Protein AF-0000000074166707 (afdb_homodimer)

Organism: Halobacterium salinarum (strain ATCC 700922 / JCM 11081 / NRC-1) (NCBI:txid64091)

Structure (mmCIF, N/CA/C/O backbone):
data_AF-0000000074166707-model_v1
#
loop_
_entity.id
_entity.type
_entity.pdbx_description
1 polymer Acetyltransferase
#
loop_
_atom_site.group_PDB
_atom_site.id
_atom_site.type_symbol
_atom_site.label_atom_id
_atom_site.label_alt_id
_atom_site.label_comp_id
_atom_site.label_asym_id
_atom_site.label_entity_id
_atom_site.label_seq_id
_atom_site.pdbx_PDB_ins_code
_atom_site.Cartn_x
_atom_site.Cartn_y
_atom_site.Cartn_z
_atom_site.occupancy
_atom_site.B_iso_or_equiv
_atom_site.auth_seq_id
_atom_site.auth_comp_id
_atom_site.auth_asym_id
_atom_site.auth_atom_id
_atom_site.pdbx_PDB_model_num
ATOM 1 N N . MET A 1 1 ? -4.613 -21.281 -26.578 1 64.25 1 MET A N 1
ATOM 2 C CA . MET A 1 1 ? -3.408 -21.859 -26 1 64.25 1 MET A CA 1
ATOM 3 C C . MET A 1 1 ? -2.484 -20.781 -25.453 1 64.25 1 MET A C 1
ATOM 5 O O . MET A 1 1 ? -2.443 -19.672 -25.984 1 64.25 1 MET A O 1
ATOM 9 N N . PRO A 1 2 ? -1.827 -21.172 -24.312 1 72.81 2 PRO A N 1
ATOM 10 C CA . PRO A 1 2 ? -0.927 -20.125 -23.812 1 72.81 2 PRO A CA 1
ATOM 11 C C . PRO A 1 2 ? 0.212 -19.812 -24.781 1 72.81 2 PRO A C 1
ATOM 13 O O . PRO A 1 2 ? 0.622 -20.688 -25.547 1 72.81 2 PRO A O 1
ATOM 16 N N . GLY A 1 3 ? 0.563 -18.594 -24.891 1 70 3 GLY A N 1
ATOM 17 C CA . GLY A 1 3 ? 1.705 -18.188 -25.703 1 70 3 GLY A CA 1
ATOM 18 C C . GLY A 1 3 ? 3.002 -18.844 -25.266 1 70 3 GLY A C 1
ATOM 19 O O . GLY A 1 3 ? 3.01 -19.672 -24.359 1 70 3 GLY A O 1
ATOM 20 N N . PRO A 1 4 ? 4.102 -18.656 -26.016 1 81.5 4 PRO A N 1
ATOM 21 C CA . PRO A 1 4 ? 5.391 -19.25 -25.672 1 81.5 4 PRO A CA 1
ATOM 22 C C . PRO A 1 4 ? 5.82 -18.938 -24.234 1 81.5 4 PRO A C 1
ATOM 24 O O . PRO A 1 4 ? 5.516 -17.844 -23.734 1 81.5 4 PRO A O 1
ATOM 27 N N . ALA A 1 5 ? 6.48 -19.906 -23.734 1 85.94 5 ALA A N 1
ATOM 28 C CA . ALA A 1 5 ? 6.949 -19.734 -22.359 1 85.94 5 ALA A CA 1
ATOM 29 C C . ALA A 1 5 ? 7.973 -18.609 -22.266 1 85.94 5 ALA A C 1
ATOM 31 O O . ALA A 1 5 ? 8.836 -18.469 -23.125 1 85.94 5 ALA A O 1
ATOM 32 N N . PHE A 1 6 ? 7.832 -17.938 -21.266 1 84.69 6 PHE A N 1
ATOM 33 C CA . PHE A 1 6 ? 8.773 -16.891 -20.906 1 84.69 6 PHE A CA 1
ATOM 34 C C . PHE A 1 6 ? 9.891 -17.453 -20.031 1 84.69 6 PHE A C 1
ATOM 36 O O . PHE A 1 6 ? 11.031 -16.984 -20.094 1 84.69 6 PHE A O 1
ATOM 43 N N . ALA A 1 7 ? 9.609 -18.375 -19.281 1 91.06 7 ALA A N 1
ATOM 44 C CA . ALA A 1 7 ? 10.516 -19.078 -18.375 1 91.06 7 ALA A CA 1
ATOM 45 C C . ALA A 1 7 ? 10.023 -20.484 -18.094 1 91.06 7 ALA A C 1
ATOM 47 O O . ALA A 1 7 ? 8.812 -20.719 -17.969 1 91.06 7 ALA A O 1
ATOM 48 N N . ASP A 1 8 ? 11.008 -21.359 -17.953 1 92.19 8 ASP A N 1
ATOM 49 C CA . ASP A 1 8 ? 10.672 -22.766 -17.719 1 92.19 8 ASP A CA 1
ATOM 50 C C . ASP A 1 8 ? 11.273 -23.266 -16.406 1 92.19 8 ASP A C 1
ATOM 52 O O . ASP A 1 8 ? 12.453 -23.031 -16.141 1 92.19 8 ASP A O 1
ATOM 56 N N . GLY A 1 9 ? 10.398 -23.875 -15.656 1 93.38 9 GLY A N 1
ATOM 57 C CA . GLY A 1 9 ? 10.867 -24.594 -14.484 1 93.38 9 GLY A CA 1
ATOM 58 C C . GLY A 1 9 ? 10.797 -26.109 -14.648 1 93.38 9 GLY A C 1
ATOM 59 O O . GLY A 1 9 ? 10.875 -26.609 -15.773 1 93.38 9 GLY A O 1
ATOM 60 N N . ASP A 1 10 ? 10.859 -26.859 -13.555 1 92.12 10 ASP A N 1
ATOM 61 C CA . ASP A 1 10 ? 10.781 -28.312 -13.578 1 92.12 10 ASP A CA 1
ATOM 62 C C . ASP A 1 10 ? 9.359 -28.781 -13.875 1 92.12 10 ASP A C 1
ATOM 64 O O . ASP A 1 10 ? 9.141 -29.578 -14.797 1 92.12 10 ASP A O 1
ATOM 68 N N . ALA A 1 11 ? 8.43 -28.281 -13.094 1 92.81 11 ALA A N 1
ATOM 69 C CA . ALA A 1 11 ? 7.039 -28.719 -13.203 1 92.81 11 ALA A CA 1
ATOM 70 C C . ALA A 1 11 ? 6.164 -27.641 -13.828 1 92.81 11 ALA A C 1
ATOM 72 O O . ALA A 1 11 ? 5.066 -27.922 -14.312 1 92.81 11 ALA A O 1
ATOM 73 N N . VAL A 1 12 ? 6.676 -26.359 -13.773 1 94.81 12 VAL A N 1
ATOM 74 C CA . VAL A 1 12 ? 5.824 -25.281 -14.266 1 94.81 12 VAL A CA 1
ATOM 75 C C . VAL A 1 12 ? 6.609 -24.406 -15.234 1 94.81 12 VAL A C 1
ATOM 77 O O . VAL A 1 12 ? 7.844 -24.453 -15.258 1 94.81 12 VAL A O 1
ATOM 80 N N . SER A 1 13 ? 5.859 -23.688 -16.062 1 94.56 13 SER A N 1
ATOM 81 C CA . SER A 1 13 ? 6.387 -22.656 -16.953 1 94.56 13 SER A CA 1
ATOM 82 C C . SER A 1 13 ? 5.566 -21.375 -16.844 1 94.56 13 SER A C 1
ATOM 84 O O . SER A 1 13 ? 4.395 -21.406 -16.469 1 94.56 13 SER A O 1
ATOM 86 N N . LEU A 1 14 ? 6.223 -20.25 -17.094 1 95.12 14 LEU A N 1
ATOM 87 C CA . LEU A 1 14 ? 5.547 -18.953 -17.109 1 95.12 14 LEU A CA 1
ATOM 88 C C . LEU A 1 14 ? 5.316 -18.484 -18.547 1 95.12 14 LEU A C 1
ATOM 90 O O . LEU A 1 14 ? 6.223 -18.547 -19.375 1 95.12 14 LEU A O 1
ATOM 94 N N . HIS A 1 15 ? 4.125 -18.031 -18.781 1 92.12 15 HIS A N 1
ATOM 95 C CA . HIS A 1 15 ? 3.727 -17.578 -20.109 1 92.12 15 HIS A CA 1
ATOM 96 C C . HIS A 1 15 ? 3.107 -16.188 -20.047 1 92.12 15 HIS A C 1
ATOM 98 O O . HIS A 1 15 ? 2.432 -15.844 -19.078 1 92.12 15 HIS A O 1
ATOM 104 N N . PRO A 1 16 ? 3.352 -15.406 -21.125 1 90.62 16 PRO A N 1
ATOM 105 C CA . PRO A 1 16 ? 2.576 -14.164 -21.188 1 90.62 16 PRO A CA 1
ATOM 106 C C . PRO A 1 16 ? 1.072 -14.406 -21.266 1 90.62 16 PRO A C 1
ATOM 108 O O . PRO A 1 16 ? 0.638 -15.453 -21.75 1 90.62 16 PRO A O 1
ATOM 111 N N . ILE A 1 17 ? 0.354 -13.477 -20.719 1 91.25 17 ILE A N 1
ATOM 112 C CA . ILE A 1 17 ? -1.1 -13.586 -20.766 1 91.25 17 ILE A CA 1
ATOM 113 C C . ILE A 1 17 ? -1.615 -13.078 -22.094 1 91.25 17 ILE A C 1
ATOM 115 O O . ILE A 1 17 ? -1.255 -11.977 -22.531 1 91.25 17 ILE A O 1
ATOM 119 N N . GLU A 1 18 ? -2.379 -13.914 -22.703 1 88.19 18 GLU A N 1
ATOM 120 C CA . GLU A 1 18 ? -3.021 -13.555 -23.969 1 88.19 18 GLU A CA 1
ATOM 121 C C . GLU A 1 18 ? -4.531 -13.422 -23.797 1 88.19 18 GLU A C 1
ATOM 123 O O . GLU A 1 18 ? -5.09 -13.836 -22.781 1 88.19 18 GLU A O 1
ATOM 128 N N . ASP A 1 19 ? -5.121 -12.836 -24.812 1 87.94 19 ASP A N 1
ATOM 129 C CA . ASP A 1 19 ? -6.562 -12.617 -24.75 1 87.94 19 ASP A CA 1
ATOM 130 C C . ASP A 1 19 ? -7.301 -13.93 -24.484 1 87.94 19 ASP A C 1
ATOM 132 O O . ASP A 1 19 ? -8.305 -13.953 -23.766 1 87.94 19 ASP A O 1
ATOM 136 N N . GLU A 1 20 ? -6.848 -14.953 -25.047 1 89.5 20 GLU A N 1
ATOM 137 C CA . GLU A 1 20 ? -7.496 -16.25 -24.938 1 89.5 20 GLU A CA 1
ATOM 138 C C . GLU A 1 20 ? -7.449 -16.781 -23.516 1 89.5 20 GLU A C 1
ATOM 140 O O . GLU A 1 20 ? -8.203 -17.688 -23.156 1 89.5 20 GLU A O 1
ATOM 145 N N . ASP A 1 21 ? -6.57 -16.203 -22.75 1 91.75 21 ASP A N 1
ATOM 146 C CA . ASP A 1 21 ? -6.383 -16.688 -21.391 1 91.75 21 ASP A CA 1
ATOM 147 C C . ASP A 1 21 ? -7.363 -16.016 -20.422 1 91.75 21 ASP A C 1
ATOM 149 O O . ASP A 1 21 ? -7.473 -16.422 -19.266 1 91.75 21 ASP A O 1
ATOM 153 N N . HIS A 1 22 ? -8.078 -15.031 -20.891 1 93.44 22 HIS A N 1
ATOM 154 C CA . HIS A 1 22 ? -8.898 -14.203 -20.016 1 93.44 22 HIS A CA 1
ATOM 155 C C . HIS A 1 22 ? -10 -15.031 -19.344 1 93.44 22 HIS A C 1
ATOM 157 O O . HIS A 1 22 ? -10.328 -14.797 -18.188 1 93.44 22 HIS A O 1
ATOM 163 N N . GLU A 1 23 ? -10.508 -15.992 -20.062 1 92.94 23 GLU A N 1
ATOM 164 C CA . GLU A 1 23 ? -11.555 -16.828 -19.5 1 92.94 23 GLU A CA 1
ATOM 165 C C . GLU A 1 23 ? -11.031 -17.656 -18.328 1 92.94 23 GLU A C 1
ATOM 167 O O . GLU A 1 23 ? -11.727 -17.812 -17.312 1 92.94 23 GLU A O 1
ATOM 172 N N . PHE A 1 24 ? -9.914 -18.156 -18.516 1 93.31 24 PHE A N 1
ATOM 173 C CA . PHE A 1 24 ? -9.305 -18.922 -17.438 1 93.31 24 PHE A CA 1
ATOM 174 C C . PHE A 1 24 ? -9.039 -18.047 -16.219 1 93.31 24 PHE A C 1
ATOM 176 O O . PHE A 1 24 ? -9.312 -18.438 -15.086 1 93.31 24 PHE A O 1
ATOM 183 N N . ILE A 1 25 ? -8.547 -16.875 -16.469 1 94.25 25 ILE A N 1
ATOM 184 C CA . ILE A 1 25 ? -8.242 -15.945 -15.391 1 94.25 25 ILE A CA 1
ATOM 185 C C . ILE A 1 25 ? -9.531 -15.539 -14.68 1 94.25 25 ILE A C 1
ATOM 187 O O . ILE A 1 25 ? -9.586 -15.508 -13.445 1 94.25 25 ILE A O 1
ATOM 191 N N . GLN A 1 26 ? -10.508 -15.289 -15.43 1 93.25 26 GLN A N 1
ATOM 192 C CA . GLN A 1 26 ? -11.805 -14.969 -14.844 1 93.25 26 GLN A CA 1
ATOM 193 C C . GLN A 1 26 ? -12.305 -16.094 -13.945 1 93.25 26 GLN A C 1
ATOM 195 O O . GLN A 1 26 ? -12.734 -15.867 -12.82 1 93.25 26 GLN A O 1
ATOM 200 N N . TYR A 1 27 ? -12.273 -17.25 -14.547 1 92.69 27 TYR A N 1
ATOM 201 C CA . TYR A 1 27 ? -12.695 -18.422 -13.797 1 92.69 27 TYR A CA 1
ATOM 202 C C . TYR A 1 27 ? -11.938 -18.531 -12.484 1 92.69 27 TYR A C 1
ATOM 204 O O . TYR A 1 27 ? -12.547 -18.672 -11.414 1 92.69 27 TYR A O 1
ATOM 212 N N . GLY A 1 28 ? -10.641 -18.547 -12.531 1 93.81 28 GLY A N 1
ATOM 213 C CA . GLY A 1 28 ? -9.805 -18.688 -11.352 1 93.81 28 GLY A CA 1
ATOM 214 C C . GLY A 1 28 ? -10.047 -17.625 -10.312 1 93.81 28 GLY A C 1
ATOM 215 O O . GLY A 1 28 ? -10.266 -17.922 -9.141 1 93.81 28 GLY A O 1
ATOM 216 N N . ARG A 1 29 ? -10.07 -16.375 -10.75 1 92.75 29 ARG A N 1
ATOM 217 C CA . ARG A 1 29 ? -10.172 -15.219 -9.859 1 92.75 29 ARG A CA 1
ATOM 218 C C . ARG A 1 29 ? -11.547 -15.164 -9.195 1 92.75 29 ARG A C 1
ATOM 220 O O . ARG A 1 29 ? -11.711 -14.539 -8.148 1 92.75 29 ARG A O 1
ATOM 227 N N . ASN A 1 30 ? -12.492 -15.789 -9.797 1 93.94 30 ASN A N 1
ATOM 228 C CA . ASN A 1 30 ? -13.844 -15.758 -9.234 1 93.94 30 ASN A CA 1
ATOM 229 C C . ASN A 1 30 ? -14.062 -16.891 -8.234 1 93.94 30 ASN A C 1
ATOM 231 O O . ASN A 1 30 ? -15.094 -16.938 -7.566 1 93.94 30 ASN A O 1
ATOM 235 N N . GLN A 1 31 ? -13.109 -17.797 -8.125 1 92.44 31 GLN A N 1
ATOM 236 C CA . GLN A 1 31 ? -13.211 -18.844 -7.117 1 92.44 31 GLN A CA 1
ATOM 237 C C . GLN A 1 31 ? -12.992 -18.281 -5.715 1 92.44 31 GLN A C 1
ATOM 239 O O . GLN A 1 31 ? -12.031 -17.547 -5.477 1 92.44 31 GLN A O 1
ATOM 244 N N . PRO A 1 32 ? -13.812 -18.703 -4.781 1 90.56 32 PRO A N 1
ATOM 245 C CA . PRO A 1 32 ? -13.664 -18.172 -3.42 1 90.56 32 PRO A CA 1
ATOM 246 C C . PRO A 1 32 ? -12.305 -18.516 -2.807 1 90.56 32 PRO A C 1
ATOM 248 O O . PRO A 1 32 ? -11.734 -17.703 -2.078 1 90.56 32 PRO A O 1
ATOM 251 N N . ASP A 1 33 ? -11.852 -19.641 -3.102 1 90.44 33 ASP A N 1
ATOM 252 C CA . ASP A 1 33 ? -10.57 -20.078 -2.557 1 90.44 33 ASP A CA 1
ATOM 253 C C . ASP A 1 33 ? -9.422 -19.234 -3.109 1 90.44 33 ASP A C 1
ATOM 255 O O . ASP A 1 33 ? -8.305 -19.281 -2.586 1 90.44 33 ASP A O 1
ATOM 259 N N . VAL A 1 34 ? -9.688 -18.5 -4.129 1 91.38 34 VAL A N 1
ATOM 260 C CA . VAL A 1 34 ? -8.688 -17.625 -4.742 1 91.38 34 VAL A CA 1
ATOM 261 C C . VAL A 1 34 ? -8.961 -16.172 -4.367 1 91.38 34 VAL A C 1
ATOM 263 O O . VAL A 1 34 ? -8.086 -15.492 -3.834 1 91.38 34 VAL A O 1
ATOM 266 N N . ARG A 1 35 ? -10.156 -15.727 -4.551 1 90.25 35 ARG A N 1
ATOM 267 C CA . ARG A 1 35 ? -10.453 -14.305 -4.43 1 90.25 35 ARG A CA 1
ATOM 268 C C . ARG A 1 35 ? -10.406 -13.852 -2.971 1 90.25 35 ARG A C 1
ATOM 270 O O . ARG A 1 35 ? -10 -12.734 -2.672 1 90.25 35 ARG A O 1
ATOM 277 N N . VAL A 1 36 ? -10.766 -14.719 -2.018 1 88.31 36 VAL A N 1
ATOM 278 C CA . VAL A 1 36 ? -10.836 -14.328 -0.611 1 88.31 36 VAL A CA 1
ATOM 279 C C . VAL A 1 36 ? -9.43 -14.055 -0.08 1 88.31 36 VAL A C 1
ATOM 281 O O . VAL A 1 36 ? -9.164 -12.992 0.476 1 88.31 36 VAL A O 1
ATOM 284 N N . PRO A 1 37 ? -8.5 -14.984 -0.322 1 89.12 37 PRO A N 1
ATOM 285 C CA . PRO A 1 37 ? -7.141 -14.703 0.146 1 89.12 37 PRO A CA 1
ATOM 286 C C . PRO A 1 37 ? -6.531 -13.477 -0.533 1 89.12 37 PRO A C 1
ATOM 288 O O . PRO A 1 37 ? -5.645 -12.828 0.033 1 89.12 37 PRO A O 1
ATOM 291 N N . LEU A 1 38 ? -6.996 -13.148 -1.687 1 88.44 38 LEU A N 1
ATOM 292 C CA . LEU A 1 38 ? -6.488 -11.984 -2.406 1 88.44 38 LEU A CA 1
ATOM 293 C C . LEU A 1 38 ? -7.219 -10.719 -1.977 1 88.44 38 LEU A C 1
ATOM 295 O O . LEU A 1 38 ? -6.895 -9.625 -2.439 1 88.44 38 LEU A O 1
ATOM 299 N N . THR A 1 39 ? -8.203 -10.805 -1.121 1 83.88 39 THR A N 1
ATOM 300 C CA . THR A 1 39 ? -9.039 -9.711 -0.637 1 83.88 39 THR A CA 1
ATOM 301 C C . THR A 1 39 ? -9.688 -8.969 -1.802 1 83.88 39 THR A C 1
ATOM 303 O O . THR A 1 39 ? -9.914 -7.754 -1.726 1 83.88 39 THR A O 1
ATOM 306 N N . ASP A 1 40 ? -9.812 -9.602 -2.822 1 79.62 40 ASP A N 1
ATOM 307 C CA . ASP A 1 40 ? -10.5 -9.094 -4.008 1 79.62 40 ASP A CA 1
ATOM 308 C C . ASP A 1 40 ? -11.891 -9.711 -4.141 1 79.62 40 ASP A C 1
ATOM 310 O O . ASP A 1 40 ? -12.117 -10.562 -5 1 79.62 40 ASP A O 1
ATOM 314 N N . THR A 1 41 ? -12.812 -9.156 -3.436 1 76.19 41 THR A N 1
ATOM 315 C CA . THR A 1 41 ? -14.062 -9.891 -3.264 1 76.19 41 THR A CA 1
ATOM 316 C C . THR A 1 41 ? -15.07 -9.492 -4.336 1 76.19 41 THR A C 1
ATOM 318 O O . THR A 1 41 ? -16.188 -10.008 -4.371 1 76.19 41 THR A O 1
ATOM 321 N N . ASP A 1 42 ? -14.594 -8.672 -5.238 1 80.69 42 ASP A N 1
ATOM 322 C CA . ASP A 1 42 ? -15.492 -8.375 -6.352 1 80.69 42 ASP A CA 1
ATOM 323 C C . ASP A 1 42 ? -15.492 -9.5 -7.379 1 80.69 42 ASP A C 1
ATOM 325 O O . ASP A 1 42 ? -14.445 -10.094 -7.66 1 80.69 42 ASP A O 1
ATOM 329 N N . ILE A 1 43 ? -16.672 -9.773 -7.934 1 89.88 43 ILE A N 1
ATOM 330 C CA . ILE A 1 43 ? -16.781 -10.75 -9.016 1 89.88 43 ILE A CA 1
ATOM 331 C C . ILE A 1 43 ? -16.375 -10.102 -10.336 1 89.88 43 ILE A C 1
ATOM 333 O O . ILE A 1 43 ? -16.875 -9.039 -10.703 1 89.88 43 ILE A O 1
ATOM 337 N N . ARG A 1 44 ? -15.523 -10.797 -10.992 1 91.44 44 ARG A N 1
ATOM 338 C CA . ARG A 1 44 ? -14.93 -10.195 -12.188 1 91.44 44 ARG A CA 1
ATOM 339 C C . ARG A 1 44 ? -15.648 -10.664 -13.445 1 91.44 44 ARG A C 1
ATOM 341 O O . ARG A 1 44 ? -15.984 -11.844 -13.578 1 91.44 44 ARG A O 1
ATOM 348 N N . THR A 1 45 ? -15.898 -9.695 -14.297 1 93 45 THR A N 1
ATOM 349 C CA . THR A 1 45 ? -16.328 -9.992 -15.656 1 93 45 THR A CA 1
ATOM 350 C C . THR A 1 45 ? -15.125 -10.156 -16.578 1 93 45 THR A C 1
ATOM 352 O O . THR A 1 45 ? -13.984 -9.914 -16.172 1 93 45 THR A O 1
ATOM 355 N N . LEU A 1 46 ? -15.438 -10.609 -17.734 1 92.81 46 LEU A N 1
ATOM 356 C CA . LEU A 1 46 ? -14.359 -10.727 -18.719 1 92.81 46 LEU A CA 1
ATOM 357 C C . LEU A 1 46 ? -13.766 -9.359 -19.031 1 92.81 46 LEU A C 1
ATOM 359 O O . LEU A 1 46 ? -12.555 -9.234 -19.25 1 92.81 46 LEU A O 1
ATOM 363 N N . ASP A 1 47 ? -14.57 -8.391 -19.062 1 90.56 47 ASP A N 1
ATOM 364 C CA . ASP A 1 47 ? -14.109 -7.027 -19.297 1 90.56 47 ASP A CA 1
ATOM 365 C C . ASP A 1 47 ? -13.203 -6.547 -18.172 1 90.56 47 ASP A C 1
ATOM 367 O O . ASP A 1 47 ? -12.203 -5.867 -18.422 1 90.56 47 ASP A O 1
ATOM 371 N N . ASP A 1 48 ? -13.57 -6.898 -16.969 1 87.69 48 ASP A N 1
ATOM 372 C CA . ASP A 1 48 ? -12.734 -6.566 -15.812 1 87.69 48 ASP A CA 1
ATOM 373 C C . ASP A 1 48 ? -11.344 -7.172 -15.953 1 87.69 48 ASP A C 1
ATOM 375 O O . ASP A 1 48 ? -10.344 -6.508 -15.672 1 87.69 48 ASP A O 1
ATOM 379 N N . VAL A 1 49 ? -11.375 -8.398 -16.281 1 90.38 49 VAL A N 1
ATOM 380 C CA . VAL A 1 49 ? -10.117 -9.117 -16.438 1 90.38 49 VAL A CA 1
ATOM 381 C C . VAL A 1 49 ? -9.281 -8.469 -17.547 1 90.38 49 VAL A C 1
ATOM 383 O O . VAL A 1 49 ? -8.094 -8.211 -17.359 1 90.38 49 VAL A O 1
ATOM 386 N N . ALA A 1 50 ? -9.867 -8.211 -18.672 1 89.88 50 ALA A N 1
ATOM 387 C CA . ALA A 1 50 ? -9.18 -7.602 -19.797 1 89.88 50 ALA A CA 1
ATOM 388 C C . ALA A 1 50 ? -8.539 -6.273 -19.406 1 89.88 50 ALA A C 1
ATOM 390 O O . ALA A 1 50 ? -7.395 -5.996 -19.766 1 89.88 50 ALA A O 1
ATOM 391 N N . GLU A 1 51 ? -9.203 -5.52 -18.672 1 86.12 51 GLU A N 1
ATOM 392 C CA . GLU A 1 51 ? -8.711 -4.223 -18.219 1 86.12 51 GLU A CA 1
ATOM 393 C C . GLU A 1 51 ? -7.523 -4.391 -17.266 1 86.12 51 GLU A C 1
ATOM 395 O O . GLU A 1 51 ? -6.57 -3.609 -17.312 1 86.12 51 GLU A O 1
ATOM 400 N N . SER A 1 52 ? -7.672 -5.359 -16.484 1 82.81 52 SER A N 1
ATOM 401 C CA . SER A 1 52 ? -6.648 -5.566 -15.461 1 82.81 52 SER A CA 1
ATOM 402 C C . SER A 1 52 ? -5.355 -6.09 -16.078 1 82.81 52 SER A C 1
ATOM 404 O O . SER A 1 52 ? -4.266 -5.812 -15.57 1 82.81 52 SER A O 1
ATOM 406 N N . VAL A 1 53 ? -5.473 -6.848 -17.094 1 82 53 VAL A N 1
ATOM 407 C CA . VAL A 1 53 ? -4.312 -7.512 -17.672 1 82 53 VAL A CA 1
ATOM 408 C C . VAL A 1 53 ? -3.676 -6.613 -18.734 1 82 53 VAL A C 1
ATOM 410 O O . VAL A 1 53 ? -2.49 -6.75 -19.047 1 82 53 VAL A O 1
ATOM 413 N N . GLU A 1 54 ? -4.391 -5.738 -19.422 1 70.75 54 GLU A N 1
ATOM 414 C CA . GLU A 1 54 ? -3.93 -4.91 -20.531 1 70.75 54 GLU A CA 1
ATOM 415 C C . GLU A 1 54 ? -2.701 -4.098 -20.141 1 70.75 54 GLU A C 1
ATOM 417 O O . GLU A 1 54 ? -1.807 -3.879 -20.969 1 70.75 54 GLU A O 1
ATOM 422 N N . ASP A 1 55 ? -2.689 -3.645 -19.031 1 61.59 55 ASP A N 1
ATOM 423 C CA . ASP A 1 55 ? -1.616 -2.701 -18.719 1 61.59 55 ASP A CA 1
ATOM 424 C C . ASP A 1 55 ? -0.582 -3.326 -17.797 1 61.59 55 ASP A C 1
ATOM 426 O O . ASP A 1 55 ? 0.195 -2.615 -17.156 1 61.59 55 ASP A O 1
ATOM 430 N N . SER A 1 56 ? -0.512 -4.688 -17.844 1 66.94 56 SER A N 1
ATOM 431 C CA . SER A 1 56 ? 0.368 -5.188 -16.797 1 66.94 56 SER A CA 1
ATOM 432 C C . SER A 1 56 ? 1.571 -5.918 -17.375 1 66.94 56 SER A C 1
ATOM 434 O O . SER A 1 56 ? 1.418 -6.941 -18.047 1 66.94 56 SER A O 1
ATOM 436 N N . ASP A 1 57 ? 2.773 -5.316 -17.312 1 71.75 57 ASP A N 1
ATOM 437 C CA . ASP A 1 57 ? 4.023 -5.891 -17.797 1 71.75 57 ASP A CA 1
ATOM 438 C C . ASP A 1 57 ? 4.57 -6.922 -16.812 1 71.75 57 ASP A C 1
ATOM 440 O O . ASP A 1 57 ? 5.508 -7.66 -17.141 1 71.75 57 ASP A O 1
ATOM 444 N N . ASP A 1 58 ? 3.93 -7.129 -15.805 1 86.81 58 ASP A N 1
ATOM 445 C CA . ASP A 1 58 ? 4.52 -7.973 -14.773 1 86.81 58 ASP A CA 1
ATOM 446 C C . ASP A 1 58 ? 3.531 -9.047 -14.312 1 86.81 58 ASP A C 1
ATOM 448 O O . ASP A 1 58 ? 3.439 -9.336 -13.117 1 86.81 58 ASP A O 1
ATOM 452 N N . ARG A 1 59 ? 2.744 -9.516 -15.234 1 92.81 59 ARG A N 1
ATOM 453 C CA . ARG A 1 59 ? 1.804 -10.602 -14.969 1 92.81 59 ARG A CA 1
ATOM 454 C C . ARG A 1 59 ? 2.037 -11.773 -15.906 1 92.81 59 ARG A C 1
ATOM 456 O O . ARG A 1 59 ? 2.205 -11.586 -17.109 1 92.81 59 ARG A O 1
ATOM 463 N N . PHE A 1 60 ? 2.006 -12.977 -15.383 1 93.75 60 PHE A N 1
ATOM 464 C CA . PHE A 1 60 ? 2.281 -14.156 -16.188 1 93.75 60 PHE A CA 1
ATOM 465 C C . PHE A 1 60 ? 1.359 -15.305 -15.789 1 93.75 60 PHE A C 1
ATOM 467 O O . PHE A 1 60 ? 0.987 -15.438 -14.625 1 93.75 60 PHE A O 1
ATOM 474 N N . LEU A 1 61 ? 1.114 -16.094 -16.797 1 94.75 61 LEU A N 1
ATOM 475 C CA . LEU A 1 61 ? 0.371 -17.328 -16.578 1 94.75 61 LEU A CA 1
ATOM 476 C C . LEU A 1 61 ? 1.296 -18.438 -16.094 1 94.75 61 LEU A C 1
ATOM 478 O O . LEU A 1 61 ? 2.398 -18.609 -16.625 1 94.75 61 LEU A O 1
ATOM 482 N N . ILE A 1 62 ? 0.86 -19.094 -15.07 1 96 62 ILE A N 1
ATOM 483 C CA . ILE A 1 62 ? 1.523 -20.312 -14.656 1 96 62 ILE A CA 1
ATOM 484 C C . ILE A 1 62 ? 0.919 -21.516 -15.391 1 96 62 ILE A C 1
ATOM 486 O O . ILE A 1 62 ? -0.291 -21.734 -15.328 1 96 62 ILE A O 1
ATOM 490 N N . CYS A 1 63 ? 1.761 -22.312 -16.047 1 95.62 63 CYS A N 1
ATOM 491 C CA . CYS A 1 63 ? 1.273 -23.469 -16.781 1 95.62 63 CYS A CA 1
ATOM 492 C C . CYS A 1 63 ? 2.029 -24.719 -16.391 1 95.62 63 CYS A C 1
ATOM 494 O O . CYS A 1 63 ? 3.172 -24.656 -15.93 1 95.62 63 CYS A O 1
ATOM 496 N N . VAL A 1 64 ? 1.318 -25.859 -16.484 1 93.56 64 VAL A N 1
ATOM 497 C CA . VAL A 1 64 ? 1.937 -27.156 -16.266 1 93.56 64 VAL A CA 1
ATOM 498 C C . VAL A 1 64 ? 1.861 -27.984 -17.531 1 93.56 64 VAL A C 1
ATOM 500 O O . VAL A 1 64 ? 0.921 -27.844 -18.328 1 93.56 64 VAL A O 1
ATOM 503 N N . ASP A 1 65 ? 2.951 -28.734 -17.797 1 81.94 65 ASP A N 1
ATOM 504 C CA . ASP A 1 65 ? 2.934 -29.625 -18.953 1 81.94 65 ASP A CA 1
ATOM 505 C C . ASP A 1 65 ? 2.115 -30.891 -18.672 1 81.94 65 ASP A C 1
ATOM 507 O O . ASP A 1 65 ? 2.105 -31.391 -17.547 1 81.94 65 ASP A O 1
ATOM 511 N N . ASP A 1 66 ? 1.057 -31.062 -19.234 1 65.88 66 ASP A N 1
ATOM 512 C CA . ASP A 1 66 ? 0.291 -32.312 -19.125 1 65.88 66 ASP A CA 1
ATOM 513 C C . ASP A 1 66 ? 1.188 -33.531 -19.312 1 65.88 66 ASP A C 1
ATOM 515 O O . ASP A 1 66 ? 1.25 -34.094 -20.406 1 65.88 66 ASP A O 1
ATOM 519 N N . ARG A 1 67 ? 2.426 -33.688 -18.672 1 55.69 67 ARG A N 1
ATOM 520 C CA . ARG A 1 67 ? 3.078 -34.969 -18.875 1 55.69 67 ARG A CA 1
ATOM 521 C C . ARG A 1 67 ? 2.201 -36.125 -18.375 1 55.69 67 ARG A C 1
ATOM 523 O O . ARG A 1 67 ? 2.051 -36.312 -17.156 1 55.69 67 ARG A O 1
ATOM 530 N N . GLY A 1 68 ? 1.008 -36.188 -18.531 1 46.5 68 GLY A N 1
ATOM 531 C CA . GLY A 1 68 ? 0.379 -37.469 -18.219 1 46.5 68 GLY A CA 1
ATOM 532 C C . GLY A 1 68 ? 1.314 -38.656 -18.375 1 46.5 68 GLY A C 1
ATOM 533 O O . GLY A 1 68 ? 2.244 -38.625 -19.188 1 46.5 68 GLY A O 1
ATOM 534 N N . ASP A 1 69 ? 1.416 -39.469 -17.25 1 41.62 69 ASP A N 1
ATOM 535 C CA . ASP A 1 69 ? 1.919 -40.844 -17.219 1 41.62 69 ASP A CA 1
ATOM 536 C C . ASP A 1 69 ? 1.468 -41.625 -18.438 1 41.62 69 ASP A C 1
ATOM 538 O O . ASP A 1 69 ? 1.556 -42.844 -18.469 1 41.62 69 ASP A O 1
ATOM 542 N N . SER A 1 70 ? 0.386 -41.281 -19.172 1 40.88 70 SER A N 1
ATOM 543 C CA . SER A 1 70 ? -0.108 -42.375 -19.969 1 40.88 70 SER A CA 1
ATOM 544 C C . SER A 1 70 ? 0.978 -42.938 -20.891 1 40.88 70 SER A C 1
ATOM 546 O O . SER A 1 70 ? 1.591 -42.156 -21.656 1 40.88 70 SER A O 1
ATOM 548 N N . THR A 1 71 ? 1.596 -44.094 -20.562 1 40.25 71 THR A N 1
ATOM 549 C CA . THR A 1 71 ? 2.412 -45.031 -21.344 1 40.25 71 THR A CA 1
ATOM 550 C C . THR A 1 71 ? 2.109 -44.875 -22.828 1 40.25 71 THR A C 1
ATOM 552 O O . THR A 1 71 ? 3.023 -44.75 -23.641 1 40.25 71 THR A O 1
ATOM 555 N N . ASP A 1 72 ? 1.021 -45.781 -23.375 1 38.28 72 ASP A N 1
ATOM 556 C CA . ASP A 1 72 ? 0.857 -46.438 -24.672 1 38.28 72 ASP A CA 1
ATOM 557 C C . ASP A 1 72 ? 0.435 -45.438 -25.734 1 38.28 72 ASP A C 1
ATOM 559 O O . ASP A 1 72 ? 0.303 -45.781 -26.906 1 38.28 72 ASP A O 1
ATOM 563 N N . GLU A 1 73 ? -0.722 -44.562 -25.484 1 42.97 73 GLU A N 1
ATOM 564 C CA . GLU A 1 73 ? -1.255 -44.094 -26.75 1 42.97 73 GLU A CA 1
ATOM 565 C C . GLU A 1 73 ? -0.376 -43 -27.328 1 42.97 73 GLU A C 1
ATOM 567 O O . GLU A 1 73 ? 0.245 -42.219 -26.594 1 42.97 73 GLU A O 1
ATOM 572 N N . PRO A 1 74 ? -0.215 -43 -28.656 1 44.38 74 PRO A N 1
ATOM 573 C CA . PRO A 1 74 ? 0.598 -42.062 -29.453 1 44.38 74 PRO A CA 1
ATOM 574 C C . PRO A 1 74 ? 0.473 -40.625 -28.984 1 44.38 74 PRO A C 1
ATOM 576 O O . PRO A 1 74 ? -0.555 -40.25 -28.422 1 44.38 74 PRO A O 1
ATOM 579 N N . ALA A 1 75 ? 1.438 -39.938 -28.641 1 43.66 75 ALA A N 1
ATOM 580 C CA . ALA A 1 75 ? 1.612 -38.531 -28.328 1 43.66 75 ALA A CA 1
ATOM 581 C C . ALA A 1 75 ? 0.588 -37.656 -29.062 1 43.66 75 ALA A C 1
ATOM 583 O O . ALA A 1 75 ? 0.748 -37.375 -30.25 1 43.66 75 ALA A O 1
ATOM 584 N N . SER A 1 76 ? -0.743 -37.844 -28.938 1 40.88 76 SER A N 1
ATOM 585 C CA . SER A 1 76 ? -1.597 -36.906 -29.688 1 40.88 76 SER A CA 1
ATOM 586 C C . SER A 1 76 ? -1.133 -35.469 -29.516 1 40.88 76 SER A C 1
ATOM 588 O O . SER A 1 76 ? -0.661 -35.094 -28.438 1 40.88 76 SER A O 1
ATOM 590 N N . SER A 1 77 ? -0.963 -34.75 -30.625 1 43.72 77 SER A N 1
ATOM 591 C CA . SER A 1 77 ? -0.528 -33.375 -30.859 1 43.72 77 SER A CA 1
ATOM 592 C C . SER A 1 77 ? -1.021 -32.438 -29.766 1 43.72 77 SER A C 1
ATOM 594 O O . SER A 1 77 ? -0.56 -31.281 -29.656 1 43.72 77 SER A O 1
ATOM 596 N N . ASP A 1 78 ? -2.236 -32.656 -29.188 1 44.84 78 ASP A N 1
ATOM 597 C CA . ASP A 1 78 ? -2.904 -31.797 -28.219 1 44.84 78 ASP A CA 1
ATOM 598 C C . ASP A 1 78 ? -2.207 -31.859 -26.859 1 44.84 78 ASP A C 1
ATOM 600 O O . ASP A 1 78 ? -2.58 -31.141 -25.938 1 44.84 78 ASP A O 1
ATOM 604 N N . ALA A 1 79 ? -1.45 -32.938 -26.5 1 50.88 79 ALA A N 1
ATOM 605 C CA . ALA A 1 79 ? -0.691 -33.344 -25.312 1 50.88 79 ALA A CA 1
ATOM 606 C C . ALA A 1 79 ? 0.391 -32.312 -25 1 50.88 79 ALA A C 1
ATOM 608 O O . ALA A 1 79 ? 0.875 -32.25 -23.859 1 50.88 79 ALA A O 1
ATOM 609 N N . ASP A 1 80 ? 0.698 -31.438 -26.031 1 58.44 80 ASP A N 1
ATOM 610 C CA . ASP A 1 80 ? 1.898 -30.609 -25.938 1 58.44 80 ASP A CA 1
ATOM 611 C C . ASP A 1 80 ? 1.559 -29.203 -25.438 1 58.44 80 ASP A C 1
ATOM 613 O O . ASP A 1 80 ? 2.438 -28.344 -25.344 1 58.44 80 ASP A O 1
ATOM 617 N N . ASN A 1 81 ? 0.224 -29.047 -25.203 1 76.06 81 ASN A N 1
ATOM 618 C CA . ASN A 1 81 ? -0.037 -27.641 -24.875 1 76.06 81 ASN A CA 1
ATOM 619 C C . ASN A 1 81 ? -0.019 -27.406 -23.359 1 76.06 81 ASN A C 1
ATOM 621 O O . ASN A 1 81 ? -0.648 -28.156 -22.609 1 76.06 81 ASN A O 1
ATOM 625 N N . PRO A 1 82 ? 0.706 -26.547 -22.906 1 87.44 82 PRO A N 1
ATOM 626 C CA . PRO A 1 82 ? 0.72 -26.219 -21.469 1 87.44 82 PRO A CA 1
ATOM 627 C C . PRO A 1 82 ? -0.663 -25.844 -20.938 1 87.44 82 PRO A C 1
ATOM 629 O O . PRO A 1 82 ? -1.465 -25.234 -21.656 1 87.44 82 PRO A O 1
ATOM 632 N N . THR A 1 83 ? -1.05 -26.438 -19.828 1 91.38 83 THR A N 1
ATOM 633 C CA . THR A 1 83 ? -2.314 -26.141 -19.172 1 91.38 83 THR A CA 1
ATOM 634 C C . THR A 1 83 ? -2.148 -25.031 -18.141 1 91.38 83 THR A C 1
ATOM 636 O O . THR A 1 83 ? -1.337 -25.141 -17.219 1 91.38 83 THR A O 1
ATOM 639 N N . PRO A 1 84 ? -2.902 -23.922 -18.344 1 94.62 84 PRO A N 1
ATOM 640 C CA . PRO A 1 84 ? -2.842 -22.859 -17.312 1 94.62 84 PRO A CA 1
ATOM 641 C C . PRO A 1 84 ? -3.396 -23.328 -15.969 1 94.62 84 PRO A C 1
ATOM 643 O O . PRO A 1 84 ? -4.445 -23.969 -15.914 1 94.62 84 PRO A O 1
ATOM 646 N N . VAL A 1 85 ? -2.697 -22.969 -14.938 1 95.81 85 VAL A N 1
ATOM 647 C CA . VAL A 1 85 ? -3.156 -23.422 -13.625 1 95.81 85 VAL A CA 1
ATOM 648 C C . VAL A 1 85 ? -3.205 -22.25 -12.656 1 95.81 85 VAL A C 1
ATOM 650 O O . VAL A 1 85 ? -3.707 -22.375 -11.539 1 95.81 85 VAL A O 1
ATOM 653 N N . GLY A 1 86 ? -2.689 -21.094 -13 1 96.38 86 GLY A N 1
ATOM 654 C CA . GLY A 1 86 ? -2.682 -19.953 -12.094 1 96.38 86 GLY A CA 1
ATOM 655 C C . GLY A 1 86 ? -1.996 -18.734 -12.672 1 96.38 86 GLY A C 1
ATOM 656 O O . GLY A 1 86 ? -1.85 -18.609 -13.891 1 96.38 86 GLY A O 1
ATOM 657 N N . GLU A 1 87 ? -1.663 -17.844 -11.805 1 95.5 87 GLU A N 1
ATOM 658 C CA . GLU A 1 87 ? -1.031 -16.578 -12.188 1 95.5 87 GLU A CA 1
ATOM 659 C C . GLU A 1 87 ? -0.031 -16.125 -11.133 1 95.5 87 GLU A C 1
ATOM 661 O O . GLU A 1 87 ? -0.225 -16.359 -9.938 1 95.5 87 GLU A O 1
ATOM 666 N N . VAL A 1 88 ? 1.007 -15.57 -11.586 1 96.06 88 VAL A N 1
ATOM 667 C CA . VAL A 1 88 ? 1.952 -14.828 -10.75 1 96.06 88 VAL A CA 1
ATOM 668 C C . VAL A 1 88 ? 2.184 -13.438 -11.344 1 96.06 88 VAL A C 1
ATOM 670 O O . VAL A 1 88 ? 2.291 -13.289 -12.562 1 96.06 88 VAL A O 1
ATOM 673 N N . ALA A 1 89 ? 2.162 -12.461 -10.43 1 94.38 89 ALA A N 1
ATOM 674 C CA . ALA A 1 89 ? 2.215 -11.094 -10.953 1 94.38 89 ALA A CA 1
ATOM 675 C C . ALA A 1 89 ? 2.652 -10.109 -9.867 1 94.38 89 ALA A C 1
ATOM 677 O O . ALA A 1 89 ? 2.699 -10.461 -8.688 1 94.38 89 ALA A O 1
ATOM 678 N N . PHE A 1 90 ? 3.105 -8.945 -10.375 1 92.62 90 PHE A N 1
ATOM 679 C CA . PHE A 1 90 ? 3.033 -7.785 -9.492 1 92.62 90 PHE A CA 1
ATOM 680 C C . PHE A 1 90 ? 1.643 -7.164 -9.523 1 92.62 90 PHE A C 1
ATOM 682 O O . PHE A 1 90 ? 1.162 -6.766 -10.594 1 92.62 90 PHE A O 1
ATOM 689 N N . ALA A 1 91 ? 0.975 -7.098 -8.367 1 88 91 ALA A N 1
ATOM 690 C CA . ALA A 1 91 ? -0.303 -6.398 -8.266 1 88 91 ALA A CA 1
ATOM 691 C C . ALA A 1 91 ? -0.129 -4.898 -8.492 1 88 91 ALA A C 1
ATOM 693 O O . ALA A 1 91 ? -1.011 -4.242 -9.047 1 88 91 ALA A O 1
ATOM 694 N N . TRP A 1 92 ? 0.963 -4.391 -8.039 1 85.75 92 TRP A N 1
ATOM 695 C CA . TRP A 1 92 ? 1.309 -2.992 -8.266 1 85.75 92 TRP A CA 1
ATOM 696 C C . TRP A 1 92 ? 2.822 -2.797 -8.25 1 85.75 92 TRP A C 1
ATOM 698 O O . TRP A 1 92 ? 3.551 -3.592 -7.652 1 85.75 92 TRP A O 1
ATOM 708 N N . VAL A 1 93 ? 3.225 -1.755 -8.977 1 85.19 93 VAL A N 1
ATOM 709 C CA . VAL A 1 93 ? 4.625 -1.345 -9 1 85.19 93 VAL A CA 1
ATOM 710 C C . VAL A 1 93 ? 4.734 0.141 -8.664 1 85.19 93 VAL A C 1
ATOM 712 O O . VAL A 1 93 ? 3.957 0.956 -9.164 1 85.19 93 VAL A O 1
ATOM 715 N N . SER A 1 94 ? 5.566 0.51 -7.668 1 81.44 94 SER A N 1
ATOM 716 C CA . SER A 1 94 ? 5.77 1.918 -7.344 1 81.44 94 SER A CA 1
ATOM 717 C C . SER A 1 94 ? 6.402 2.67 -8.508 1 81.44 94 SER A C 1
ATOM 719 O O . SER A 1 94 ? 5.785 3.576 -9.078 1 81.44 94 SER A O 1
ATOM 721 N N . GLN A 1 95 ? 7.66 2.477 -8.719 1 73.31 95 GLN A N 1
ATOM 722 C CA . GLN A 1 95 ? 8.391 2.932 -9.898 1 73.31 95 GLN A CA 1
ATOM 723 C C . GLN A 1 95 ? 9.234 1.804 -10.484 1 73.31 95 GLN A C 1
ATOM 725 O O . GLN A 1 95 ? 9.633 0.881 -9.773 1 73.31 95 GLN A O 1
ATOM 730 N N . ALA A 1 96 ? 9.266 2.006 -11.695 1 60.53 96 ALA A N 1
ATOM 731 C CA . ALA A 1 96 ? 10.07 0.977 -12.352 1 60.53 96 ALA A CA 1
ATOM 732 C C . ALA A 1 96 ? 11.414 0.808 -11.648 1 60.53 96 ALA A C 1
ATOM 734 O O . ALA A 1 96 ? 12.133 1.785 -11.43 1 60.53 96 ALA A O 1
ATOM 735 N N . GLY A 1 97 ? 11.648 -0.471 -11.234 1 69.75 97 GLY A N 1
ATOM 736 C CA . GLY A 1 97 ? 12.93 -0.832 -10.648 1 69.75 97 GLY A CA 1
ATOM 737 C C . GLY A 1 97 ? 12.984 -0.62 -9.148 1 69.75 97 GLY A C 1
ATOM 738 O O . GLY A 1 97 ? 13.977 -0.959 -8.5 1 69.75 97 GLY A O 1
ATOM 739 N N . GLU A 1 98 ? 11.969 -0.142 -8.602 1 82.56 98 GLU A N 1
ATOM 740 C CA . GLU A 1 98 ? 12.039 0.124 -7.168 1 82.56 98 GLU A CA 1
ATOM 741 C C . GLU A 1 98 ? 11.367 -0.987 -6.367 1 82.56 98 GLU A C 1
ATOM 743 O O . GLU A 1 98 ? 12.008 -1.975 -6 1 82.56 98 GLU A O 1
ATOM 748 N N . HIS A 1 99 ? 10.078 -1.033 -6.301 1 90.94 99 HIS A N 1
ATOM 749 C CA . HIS A 1 99 ? 9.461 -2.135 -5.574 1 90.94 99 HIS A CA 1
ATOM 750 C C . HIS A 1 99 ? 8.164 -2.572 -6.246 1 90.94 99 HIS A C 1
ATOM 752 O O . HIS A 1 99 ? 7.488 -1.766 -6.891 1 90.94 99 HIS A O 1
ATOM 758 N N . GLY A 1 100 ? 7.953 -3.877 -6.215 1 92.69 100 GLY A N 1
ATOM 759 C CA . GLY A 1 100 ? 6.699 -4.473 -6.645 1 92.69 100 GLY A CA 1
ATOM 760 C C . GLY A 1 100 ? 6.027 -5.293 -5.562 1 92.69 100 GLY A C 1
ATOM 761 O O . GLY A 1 100 ? 6.691 -5.82 -4.672 1 92.69 100 GLY A O 1
ATOM 762 N N . SER A 1 101 ? 4.695 -5.309 -5.652 1 95.06 101 SER A N 1
ATOM 763 C CA . SER A 1 101 ? 3.91 -6.133 -4.742 1 95.06 101 SER A CA 1
ATOM 764 C C . SER A 1 101 ? 3.521 -7.457 -5.391 1 95.06 101 SER A C 1
ATOM 766 O O . SER A 1 101 ? 2.732 -7.48 -6.34 1 95.06 101 SER A O 1
ATOM 768 N N . LEU A 1 102 ? 3.99 -8.5 -4.855 1 96.31 102 LEU A N 1
ATOM 769 C CA . LEU A 1 102 ? 3.83 -9.844 -5.398 1 96.31 102 LEU A CA 1
ATOM 770 C C . LEU A 1 102 ? 2.428 -10.383 -5.121 1 96.31 102 LEU A C 1
ATOM 772 O O . LEU A 1 102 ? 1.905 -10.219 -4.016 1 96.31 102 LEU A O 1
ATOM 776 N N . MET A 1 103 ? 1.848 -10.984 -6.109 1 94.44 103 MET A N 1
ATOM 777 C CA . MET A 1 103 ? 0.582 -11.711 -6.016 1 94.44 103 MET A CA 1
ATOM 778 C C . MET A 1 103 ? 0.639 -13.016 -6.805 1 94.44 103 MET A C 1
ATOM 780 O O . MET A 1 103 ? 1.231 -13.062 -7.883 1 94.44 103 MET A O 1
ATOM 784 N N . TYR A 1 104 ? 0.025 -14 -6.281 1 95.69 104 TYR A N 1
ATOM 785 C CA . TYR A 1 104 ? -0.105 -15.258 -7.02 1 95.69 104 TYR A CA 1
ATOM 786 C C . TYR A 1 104 ? -1.351 -16.016 -6.582 1 95.69 104 TYR A C 1
ATOM 788 O O . TYR A 1 104 ? -1.861 -15.805 -5.48 1 95.69 104 TYR A O 1
ATOM 796 N N . TRP A 1 105 ? -1.793 -16.812 -7.453 1 94.94 105 TRP A N 1
ATOM 797 C CA . TRP A 1 105 ? -2.863 -17.75 -7.137 1 94.94 105 TRP A CA 1
ATOM 798 C C . TRP A 1 105 ? -2.811 -18.969 -8.055 1 94.94 105 TRP A C 1
ATOM 800 O O . TRP A 1 105 ? -2.246 -18.891 -9.148 1 94.94 105 TRP A O 1
ATOM 810 N N . ILE A 1 106 ? -3.27 -20.062 -7.602 1 94.88 106 ILE A N 1
ATOM 811 C CA . ILE A 1 106 ? -3.441 -21.312 -8.336 1 94.88 106 ILE A CA 1
ATOM 812 C C . ILE A 1 106 ? -4.906 -21.75 -8.273 1 94.88 106 ILE A C 1
ATOM 814 O O . ILE A 1 106 ? -5.547 -21.641 -7.227 1 94.88 106 ILE A O 1
ATOM 818 N N . ALA A 1 107 ? -5.352 -22.219 -9.398 1 93.94 107 ALA A N 1
ATOM 819 C CA . ALA A 1 107 ? -6.715 -22.75 -9.43 1 93.94 107 ALA A CA 1
ATOM 820 C C . ALA A 1 107 ? -6.895 -23.859 -8.398 1 93.94 107 ALA A C 1
ATOM 822 O O . ALA A 1 107 ? -5.996 -24.672 -8.188 1 93.94 107 ALA A O 1
ATOM 823 N N . PRO A 1 108 ? -8.078 -23.938 -7.793 1 91.62 108 PRO A N 1
ATOM 824 C CA . PRO A 1 108 ? -8.312 -24.844 -6.672 1 91.62 108 PRO A CA 1
ATOM 825 C C . PRO A 1 108 ? -7.941 -26.297 -7.004 1 91.62 108 PRO A C 1
ATOM 827 O O . PRO A 1 108 ? -7.324 -26.984 -6.184 1 91.62 108 PRO A O 1
ATOM 830 N N . ASP A 1 109 ? -8.203 -26.75 -8.203 1 90.69 109 ASP A N 1
ATOM 831 C CA . ASP A 1 109 ? -7.98 -28.141 -8.594 1 90.69 109 ASP A CA 1
ATOM 832 C C . ASP A 1 109 ? -6.492 -28.453 -8.703 1 90.69 109 ASP A C 1
ATOM 834 O O . ASP A 1 109 ? -6.098 -29.625 -8.766 1 90.69 109 ASP A O 1
ATOM 838 N N . HIS A 1 110 ? -5.688 -27.484 -8.672 1 91.31 110 HIS A N 1
ATOM 839 C CA . HIS A 1 110 ? -4.258 -27.688 -8.891 1 91.31 110 HIS A CA 1
ATOM 840 C C . HIS A 1 110 ? -3.451 -27.234 -7.68 1 91.31 110 HIS A C 1
ATOM 842 O O . HIS A 1 110 ? -2.221 -27.156 -7.742 1 91.31 110 HIS A O 1
ATOM 848 N N . GLN A 1 111 ? -4.074 -26.906 -6.578 1 89.69 111 GLN A N 1
ATOM 849 C CA . GLN A 1 111 ? -3.391 -26.438 -5.375 1 89.69 111 GLN A CA 1
ATOM 850 C C . GLN A 1 111 ? -2.715 -27.594 -4.641 1 89.69 111 GLN A C 1
ATOM 852 O O . GLN A 1 111 ? -3.102 -28.75 -4.805 1 89.69 111 GLN A O 1
ATOM 857 N N . GLY A 1 112 ? -1.647 -27.25 -3.916 1 87.12 112 GLY A N 1
ATOM 858 C CA . GLY A 1 112 ? -1.007 -28.25 -3.068 1 87.12 112 GLY A CA 1
ATOM 859 C C . GLY A 1 112 ? 0.08 -29.031 -3.779 1 87.12 112 GLY A C 1
ATOM 860 O O . GLY A 1 112 ? 0.538 -30.062 -3.281 1 87.12 112 GLY A O 1
ATOM 861 N N . ASN A 1 113 ? 0.521 -28.578 -4.988 1 88.31 113 ASN A N 1
ATOM 862 C CA . ASN A 1 113 ? 1.506 -29.312 -5.785 1 88.31 113 ASN A CA 1
ATOM 863 C C . ASN A 1 113 ? 2.852 -28.594 -5.801 1 88.31 113 ASN A C 1
ATOM 865 O O . ASN A 1 113 ? 3.76 -28.984 -6.535 1 88.31 113 ASN A O 1
ATOM 869 N N . GLY A 1 114 ? 2.955 -27.5 -5.078 1 90.5 114 GLY A N 1
ATOM 870 C CA . GLY A 1 114 ? 4.203 -26.75 -5.035 1 90.5 114 GLY A CA 1
ATOM 871 C C . GLY A 1 114 ? 4.398 -25.844 -6.23 1 90.5 114 GLY A C 1
ATOM 872 O O . GLY A 1 114 ? 5.469 -25.266 -6.406 1 90.5 114 GLY A O 1
ATOM 873 N N . TYR A 1 115 ? 3.387 -25.656 -7.035 1 92.94 115 TYR A N 1
ATOM 874 C CA . TYR A 1 115 ? 3.479 -24.875 -8.258 1 92.94 115 TYR A CA 1
ATOM 875 C C . TYR A 1 115 ? 3.777 -23.406 -7.945 1 92.94 115 TYR A C 1
ATOM 877 O O . TYR A 1 115 ? 4.535 -22.766 -8.664 1 92.94 115 TYR A O 1
ATOM 885 N N . VAL A 1 116 ? 3.264 -22.953 -6.867 1 93.31 116 VAL A N 1
ATOM 886 C CA . VAL A 1 116 ? 3.422 -21.547 -6.512 1 93.31 116 VAL A CA 1
ATOM 887 C C . VAL A 1 116 ? 4.895 -21.25 -6.227 1 93.31 116 VAL A C 1
ATOM 889 O O . VAL A 1 116 ? 5.445 -20.266 -6.734 1 93.31 116 VAL A O 1
ATOM 892 N N . THR A 1 117 ? 5.512 -22.062 -5.434 1 94.81 117 THR A N 1
ATOM 893 C CA . THR A 1 117 ? 6.902 -21.828 -5.066 1 94.81 117 THR A CA 1
ATOM 894 C C . THR A 1 117 ? 7.793 -21.828 -6.305 1 94.81 117 THR A C 1
ATOM 896 O O . THR A 1 117 ? 8.625 -20.938 -6.473 1 94.81 117 THR A O 1
ATOM 899 N N . GLU A 1 118 ? 7.613 -22.781 -7.133 1 94.94 118 GLU A N 1
ATOM 900 C CA . GLU A 1 118 ? 8.43 -22.859 -8.344 1 94.94 118 GLU A CA 1
ATOM 901 C C . GLU A 1 118 ? 8.141 -21.688 -9.273 1 94.94 118 GLU A C 1
ATOM 903 O O . GLU A 1 118 ? 9.07 -21.062 -9.797 1 94.94 118 GLU A O 1
ATOM 908 N N . ALA A 1 119 ? 6.898 -21.406 -9.539 1 95.94 119 ALA A N 1
ATOM 909 C CA . ALA A 1 119 ? 6.52 -20.312 -10.422 1 95.94 119 ALA A CA 1
ATOM 910 C C . ALA A 1 119 ? 7.059 -18.984 -9.906 1 95.94 119 ALA A C 1
ATOM 912 O O . ALA A 1 119 ? 7.559 -18.156 -10.68 1 95.94 119 ALA A O 1
ATOM 913 N N . THR A 1 120 ? 6.926 -18.781 -8.609 1 97.25 120 THR A N 1
ATOM 914 C CA . THR A 1 120 ? 7.383 -17.547 -8.008 1 97.25 120 THR A CA 1
ATOM 915 C C . THR A 1 120 ? 8.906 -17.438 -8.07 1 97.25 120 THR A C 1
ATOM 917 O O . THR A 1 120 ? 9.453 -16.344 -8.25 1 97.25 120 THR A O 1
ATOM 920 N N . THR A 1 121 ? 9.555 -18.562 -7.918 1 97.25 121 THR A N 1
ATOM 921 C CA . THR A 1 121 ? 11 -18.562 -8.094 1 97.25 121 THR A CA 1
ATOM 922 C C . THR A 1 121 ? 11.383 -18.047 -9.477 1 97.25 121 THR A C 1
ATOM 924 O O . THR A 1 121 ? 12.242 -17.172 -9.609 1 97.25 121 THR A O 1
ATOM 927 N N . LEU A 1 122 ? 10.742 -18.594 -10.477 1 96.06 122 LEU A N 1
ATOM 928 C CA . LEU A 1 122 ? 10.984 -18.141 -11.844 1 96.06 122 LEU A CA 1
ATOM 929 C C . LEU A 1 122 ? 10.695 -16.656 -11.992 1 96.06 122 LEU A C 1
ATOM 931 O O . LEU A 1 122 ? 11.461 -15.93 -12.641 1 96.06 122 LEU A O 1
ATOM 935 N N . PHE A 1 123 ? 9.656 -16.203 -11.414 1 96.56 123 PHE A N 1
ATOM 936 C CA . PHE A 1 123 ? 9.227 -14.805 -11.477 1 96.56 123 PHE A CA 1
ATOM 937 C C . PHE A 1 123 ? 10.242 -13.898 -10.789 1 96.56 123 PHE A C 1
ATOM 939 O O . PHE A 1 123 ? 10.625 -12.859 -11.336 1 96.56 123 PHE A O 1
ATOM 946 N N . LEU A 1 124 ? 10.672 -14.32 -9.633 1 96.94 124 LEU A N 1
ATOM 947 C CA . LEU A 1 124 ? 11.625 -13.523 -8.867 1 96.94 124 LEU A CA 1
ATOM 948 C C . LEU A 1 124 ? 12.977 -13.461 -9.578 1 96.94 124 LEU A C 1
ATOM 950 O O . LEU A 1 124 ? 13.656 -12.438 -9.531 1 96.94 124 LEU A O 1
ATOM 954 N N . ASP A 1 125 ? 13.375 -14.562 -10.203 1 95.75 125 ASP A N 1
ATOM 955 C CA . ASP A 1 125 ? 14.578 -14.539 -11.023 1 95.75 125 ASP A CA 1
ATOM 956 C C . ASP A 1 125 ? 14.492 -13.453 -12.102 1 95.75 125 ASP A C 1
ATOM 958 O O . ASP A 1 125 ? 15.461 -12.734 -12.344 1 95.75 125 ASP A O 1
ATOM 962 N N . TYR A 1 126 ? 13.391 -13.375 -12.656 1 93.81 126 TYR A N 1
ATOM 963 C CA . TYR A 1 126 ? 13.164 -12.414 -13.727 1 93.81 126 TYR A CA 1
ATOM 964 C C . TYR A 1 126 ? 13.141 -10.992 -13.195 1 93.81 126 TYR A C 1
ATOM 966 O O . TYR A 1 126 ? 13.852 -10.117 -13.703 1 93.81 126 TYR A O 1
ATOM 974 N N . VAL A 1 127 ? 12.391 -10.75 -12.117 1 93.88 127 VAL A N 1
ATOM 975 C CA . VAL A 1 127 ? 12.148 -9.391 -11.656 1 93.88 127 VAL A CA 1
ATOM 976 C C . VAL A 1 127 ? 13.406 -8.828 -11.008 1 93.88 127 VAL A C 1
ATOM 978 O O . VAL A 1 127 ? 13.734 -7.652 -11.18 1 93.88 127 VAL A O 1
ATOM 981 N N . PHE A 1 128 ? 14.133 -9.633 -10.289 1 95.5 128 PHE A N 1
ATOM 982 C CA . PHE A 1 128 ? 15.375 -9.172 -9.68 1 95.5 128 PHE A CA 1
ATOM 983 C C . PHE A 1 128 ? 16.531 -9.219 -10.68 1 95.5 128 PHE A C 1
ATOM 985 O O . PHE A 1 128 ? 17.328 -8.289 -10.75 1 95.5 128 PHE A O 1
ATOM 992 N N . GLY A 1 129 ? 16.641 -10.281 -11.391 1 93.25 129 GLY A N 1
ATOM 993 C CA . GLY A 1 129 ? 17.781 -10.516 -12.25 1 93.25 129 GLY A CA 1
ATOM 994 C C . GLY A 1 129 ? 17.75 -9.703 -13.531 1 93.25 129 GLY A C 1
ATOM 995 O O . GLY A 1 129 ? 18.781 -9.188 -13.969 1 93.25 129 GLY A O 1
ATOM 996 N N . GLU A 1 130 ? 16.641 -9.609 -14.172 1 91.19 130 GLU A N 1
ATOM 997 C CA . GLU A 1 130 ? 16.562 -8.992 -15.484 1 91.19 130 GLU A CA 1
ATOM 998 C C . GLU A 1 130 ? 15.93 -7.605 -15.406 1 91.19 130 GLU A C 1
ATOM 1000 O O . GLU A 1 130 ? 16.359 -6.684 -16.109 1 91.19 130 GLU A O 1
ATOM 1005 N N . ARG A 1 131 ? 14.945 -7.426 -14.602 1 91.56 131 ARG A N 1
ATOM 1006 C CA . ARG A 1 131 ? 14.227 -6.156 -14.539 1 91.56 131 ARG A CA 1
ATOM 1007 C C . ARG A 1 131 ? 14.891 -5.207 -13.547 1 91.56 131 ARG A C 1
ATOM 1009 O O . ARG A 1 131 ? 14.617 -4.004 -13.562 1 91.56 131 ARG A O 1
ATOM 1016 N N . GLY A 1 132 ? 15.578 -5.723 -12.602 1 92.56 132 GLY A N 1
ATOM 1017 C CA . GLY A 1 132 ? 16.391 -4.898 -11.727 1 92.56 132 GLY A CA 1
ATOM 1018 C C . GLY A 1 132 ? 15.617 -4.289 -10.578 1 92.56 132 GLY A C 1
ATOM 1019 O O . GLY A 1 132 ? 15.961 -3.217 -10.078 1 92.56 132 GLY A O 1
ATOM 1020 N N . PHE A 1 133 ? 14.547 -4.875 -10.195 1 93.81 133 PHE A N 1
ATOM 1021 C CA . PHE A 1 133 ? 13.82 -4.398 -9.023 1 93.81 133 PHE A CA 1
ATOM 1022 C C . PHE A 1 133 ? 14.68 -4.52 -7.77 1 93.81 133 PHE A C 1
ATOM 1024 O O . PHE A 1 133 ? 15.438 -5.48 -7.621 1 93.81 133 PHE A O 1
ATOM 1031 N N . HIS A 1 134 ? 14.547 -3.58 -6.848 1 95.88 134 HIS A N 1
ATOM 1032 C CA . HIS A 1 134 ? 15.32 -3.598 -5.609 1 95.88 134 HIS A CA 1
ATOM 1033 C C . HIS A 1 134 ? 14.602 -4.402 -4.527 1 95.88 134 HIS A C 1
ATOM 1035 O O . HIS A 1 134 ? 15.25 -5.039 -3.693 1 95.88 134 HIS A O 1
ATOM 1041 N N . ARG A 1 135 ? 13.344 -4.305 -4.547 1 96.62 135 ARG A N 1
ATOM 1042 C CA . ARG A 1 135 ? 12.562 -4.875 -3.455 1 96.62 135 ARG A CA 1
ATOM 1043 C C . ARG A 1 135 ? 11.25 -5.453 -3.967 1 96.62 135 ARG A C 1
ATOM 1045 O O . ARG A 1 135 ? 10.602 -4.867 -4.844 1 96.62 135 ARG A O 1
ATOM 1052 N N . VAL A 1 136 ? 10.828 -6.602 -3.438 1 97 136 VAL A N 1
ATOM 1053 C CA . VAL A 1 136 ? 9.516 -7.191 -3.674 1 97 136 VAL A CA 1
ATOM 1054 C C . VAL A 1 136 ? 8.758 -7.32 -2.354 1 97 136 VAL A C 1
ATOM 1056 O O . VAL A 1 136 ? 9.297 -7.848 -1.374 1 97 136 VAL A O 1
ATOM 1059 N N . ASP A 1 137 ? 7.578 -6.75 -2.344 1 97.06 137 ASP A N 1
ATOM 1060 C CA . ASP A 1 137 ? 6.684 -6.84 -1.191 1 97.06 137 ASP A CA 1
ATOM 1061 C C . ASP A 1 137 ? 5.629 -7.926 -1.399 1 97.06 137 ASP A C 1
ATOM 1063 O O . ASP A 1 137 ? 5.301 -8.266 -2.537 1 97.06 137 ASP A O 1
ATOM 1067 N N . ALA A 1 138 ? 5.129 -8.422 -0.322 1 96.88 138 ALA A N 1
ATOM 1068 C CA . ALA A 1 138 ? 3.992 -9.344 -0.329 1 96.88 138 ALA A CA 1
ATOM 1069 C C . ALA A 1 138 ? 3.148 -9.18 0.932 1 96.88 138 ALA A C 1
ATOM 1071 O O . ALA A 1 138 ? 3.67 -8.836 1.996 1 96.88 138 ALA A O 1
ATOM 1072 N N . HIS A 1 139 ? 1.889 -9.391 0.771 1 95.88 139 HIS A N 1
ATOM 1073 C CA . HIS A 1 139 ? 0.926 -9.336 1.865 1 95.88 139 HIS A CA 1
ATOM 1074 C C . HIS A 1 139 ? 0.114 -10.625 1.949 1 95.88 139 HIS A C 1
ATOM 1076 O O . HIS A 1 139 ? -0.359 -11.133 0.93 1 95.88 139 HIS A O 1
ATOM 1082 N N . VAL A 1 140 ? 0.002 -11.117 3.168 1 96.06 140 VAL A N 1
ATOM 1083 C CA . VAL A 1 140 ? -0.696 -12.383 3.365 1 96.06 140 VAL A CA 1
ATOM 1084 C C . VAL A 1 140 ? -1.678 -12.258 4.527 1 96.06 140 VAL A C 1
ATOM 1086 O O . VAL A 1 140 ? -1.313 -11.781 5.605 1 96.06 140 VAL A O 1
ATOM 1089 N N . LEU A 1 141 ? -2.893 -12.711 4.273 1 95.75 141 LEU A N 1
ATOM 1090 C CA . LEU A 1 141 ? -3.822 -12.797 5.391 1 95.75 141 LEU A CA 1
ATOM 1091 C C . LEU A 1 141 ? -3.32 -13.781 6.445 1 95.75 141 LEU A C 1
ATOM 1093 O O . LEU A 1 141 ? -2.814 -14.859 6.105 1 95.75 141 LEU A O 1
ATOM 1097 N N . ALA A 1 142 ? -3.535 -13.461 7.66 1 95.25 142 ALA A N 1
ATOM 1098 C CA . ALA A 1 142 ? -3.014 -14.234 8.781 1 95.25 142 ALA A CA 1
ATOM 1099 C C . ALA A 1 142 ? -3.504 -15.68 8.727 1 95.25 142 ALA A C 1
ATOM 1101 O O . ALA A 1 142 ? -2.744 -16.609 9 1 95.25 142 ALA A O 1
ATOM 1102 N N . PRO A 1 143 ? -4.691 -15.938 8.328 1 93 143 PRO A N 1
ATOM 1103 C CA . PRO A 1 143 ? -5.152 -17.328 8.305 1 93 143 PRO A CA 1
ATOM 1104 C C . PRO A 1 143 ? -4.566 -18.125 7.137 1 93 143 PRO A C 1
ATOM 1106 O O . PRO A 1 143 ? -4.68 -19.344 7.102 1 93 143 PRO A O 1
ATOM 1109 N N . ASN A 1 144 ? -3.998 -17.453 6.199 1 92.31 144 ASN A N 1
ATOM 1110 C CA . ASN A 1 144 ? -3.467 -18.125 5.016 1 92.31 144 ASN A CA 1
ATOM 1111 C C . ASN A 1 144 ? -2.072 -18.688 5.273 1 92.31 144 ASN A C 1
ATOM 1113 O O . ASN A 1 144 ? -1.091 -18.219 4.695 1 92.31 144 ASN A O 1
ATOM 1117 N N . GLU A 1 145 ? -1.995 -19.734 5.941 1 93.06 145 GLU A N 1
ATOM 1118 C CA . GLU A 1 145 ? -0.736 -20.328 6.371 1 93.06 145 GLU A CA 1
ATOM 1119 C C . GLU A 1 145 ? 0.06 -20.859 5.176 1 93.06 145 GLU A C 1
ATOM 1121 O O . GLU A 1 145 ? 1.293 -20.828 5.188 1 93.06 145 GLU A O 1
ATOM 1126 N N . ALA A 1 146 ? -0.649 -21.375 4.215 1 90.38 146 ALA A N 1
ATOM 1127 C CA . ALA A 1 146 ? 0.016 -21.906 3.031 1 90.38 146 ALA A CA 1
ATOM 1128 C C . ALA A 1 146 ? 0.848 -20.844 2.336 1 90.38 146 ALA A C 1
ATOM 1130 O O . ALA A 1 146 ? 1.999 -21.078 1.965 1 90.38 146 ALA A O 1
ATOM 1131 N N . SER A 1 147 ? 0.276 -19.688 2.176 1 93.06 147 SER A N 1
ATOM 1132 C CA . SER A 1 147 ? 0.997 -18.594 1.533 1 93.06 147 SER A CA 1
ATOM 1133 C C . SER A 1 147 ? 2.148 -18.109 2.404 1 93.06 147 SER A C 1
ATOM 1135 O O . SER A 1 147 ? 3.211 -17.75 1.893 1 93.06 147 SER A O 1
ATOM 1137 N N . GLN A 1 148 ? 1.955 -18.078 3.664 1 95.56 148 GLN A N 1
ATOM 1138 C CA . GLN A 1 148 ? 3.041 -17.734 4.578 1 95.56 148 GLN A CA 1
ATOM 1139 C C . GLN A 1 148 ? 4.234 -18.656 4.387 1 95.56 148 GLN A C 1
ATOM 1141 O O . GLN A 1 148 ? 5.367 -18.203 4.227 1 95.56 148 GLN A O 1
ATOM 1146 N N . ALA A 1 149 ? 3.941 -19.891 4.387 1 94.31 149 ALA A N 1
ATOM 1147 C CA . ALA A 1 149 ? 4.988 -20.906 4.246 1 94.31 149 ALA A CA 1
ATOM 1148 C C . ALA A 1 149 ? 5.719 -20.75 2.914 1 94.31 149 ALA A C 1
ATOM 1150 O O . ALA A 1 149 ? 6.945 -20.875 2.854 1 94.31 149 ALA A O 1
ATOM 1151 N N . ALA A 1 150 ? 4.992 -20.5 1.851 1 94.06 150 ALA A N 1
ATOM 1152 C CA . ALA A 1 150 ? 5.586 -20.328 0.527 1 94.06 150 ALA A CA 1
ATOM 1153 C C . ALA A 1 150 ? 6.551 -19.141 0.512 1 94.06 150 ALA A C 1
ATOM 1155 O O . ALA A 1 150 ? 7.672 -19.25 0.011 1 94.06 150 ALA A O 1
ATOM 1156 N N . LEU A 1 151 ? 6.168 -18.031 1.061 1 96.62 151 LEU A N 1
ATOM 1157 C CA . LEU A 1 151 ? 7 -16.828 1.082 1 96.62 151 LEU A CA 1
ATOM 1158 C C . LEU A 1 151 ? 8.258 -17.062 1.915 1 96.62 151 LEU A C 1
ATOM 1160 O O . LEU A 1 151 ? 9.352 -16.641 1.521 1 96.62 151 LEU A O 1
ATOM 1164 N N . GLU A 1 152 ? 8.031 -17.672 3.029 1 96.31 152 GLU A N 1
ATOM 1165 C CA . GLU A 1 152 ? 9.18 -17.938 3.895 1 96.31 152 GLU A CA 1
ATOM 1166 C C . GLU A 1 152 ? 10.164 -18.891 3.217 1 96.31 152 GLU A C 1
ATOM 1168 O O . GLU A 1 152 ? 11.383 -18.703 3.318 1 96.31 152 GLU A O 1
ATOM 1173 N N . LYS A 1 153 ? 9.656 -19.906 2.564 1 94.75 153 LYS A N 1
ATOM 1174 C CA . LYS A 1 153 ? 10.5 -20.828 1.806 1 94.75 153 LYS A CA 1
ATOM 1175 C C . LYS A 1 153 ? 11.281 -20.078 0.727 1 94.75 153 LYS A C 1
ATOM 1177 O O . LYS A 1 153 ? 12.422 -20.453 0.417 1 94.75 153 LYS A O 1
ATOM 1182 N N . LEU A 1 154 ? 10.727 -19.078 0.195 1 96.19 154 LEU A N 1
ATOM 1183 C CA . LEU A 1 154 ? 11.336 -18.297 -0.884 1 96.19 154 LEU A CA 1
ATOM 1184 C C . LEU A 1 154 ? 12.32 -17.281 -0.331 1 96.19 154 LEU A C 1
ATOM 1186 O O . LEU A 1 154 ? 12.977 -16.562 -1.096 1 96.19 154 LEU A O 1
ATOM 1190 N N . GLY A 1 155 ? 12.406 -17.125 0.972 1 97.06 155 GLY A N 1
ATOM 1191 C CA . GLY A 1 155 ? 13.406 -16.266 1.58 1 97.06 155 GLY A CA 1
ATOM 1192 C C . GLY A 1 155 ? 12.852 -14.914 1.991 1 97.06 155 GLY A C 1
ATOM 1193 O O . GLY A 1 155 ? 13.609 -14.039 2.422 1 97.06 155 GLY A O 1
ATOM 1194 N N . PHE A 1 156 ? 11.555 -14.742 1.852 1 98.12 156 PHE A N 1
ATOM 1195 C CA . PHE A 1 156 ? 10.953 -13.492 2.307 1 98.12 156 PHE A CA 1
ATOM 1196 C C . PHE A 1 156 ? 11.055 -13.367 3.822 1 98.12 156 PHE A C 1
ATOM 1198 O O . PHE A 1 156 ? 10.906 -14.359 4.543 1 98.12 156 PHE A O 1
ATOM 1205 N N . GLU A 1 157 ? 11.242 -12.141 4.293 1 97.94 157 GLU A N 1
ATOM 1206 C CA . GLU A 1 157 ? 11.219 -11.836 5.719 1 97.94 157 GLU A CA 1
ATOM 1207 C C . GLU A 1 157 ? 9.914 -11.148 6.117 1 97.94 157 GLU A C 1
ATOM 1209 O O . GLU A 1 157 ? 9.453 -10.234 5.434 1 97.94 157 GLU A O 1
ATOM 1214 N N . ARG A 1 158 ? 9.328 -11.664 7.191 1 97.62 158 ARG A N 1
ATOM 1215 C CA . ARG A 1 158 ? 8.156 -10.969 7.719 1 97.62 158 ARG A CA 1
ATOM 1216 C C . ARG A 1 158 ? 8.547 -9.617 8.305 1 97.62 158 ARG A C 1
ATOM 1218 O O . ARG A 1 158 ? 9.383 -9.539 9.211 1 97.62 158 ARG A O 1
ATOM 1225 N N . GLU A 1 159 ? 7.938 -8.625 7.836 1 98 159 GLU A N 1
ATOM 1226 C CA . GLU A 1 159 ? 8.352 -7.277 8.203 1 98 159 GLU A CA 1
ATOM 1227 C C . GLU A 1 159 ? 7.316 -6.602 9.094 1 98 159 GLU A C 1
ATOM 1229 O O . GLU A 1 159 ? 7.551 -5.5 9.602 1 98 159 GLU A O 1
ATOM 1234 N N . GLY A 1 160 ? 6.184 -7.242 9.234 1 97.31 160 GLY A N 1
ATOM 1235 C CA . GLY A 1 160 ? 5.203 -6.637 10.125 1 97.31 160 GLY A CA 1
ATOM 1236 C C . GLY A 1 160 ? 3.857 -7.336 10.094 1 97.31 160 GLY A C 1
ATOM 1237 O O . GLY A 1 160 ? 3.701 -8.367 9.438 1 97.31 160 GLY A O 1
ATOM 1238 N N . GLN A 1 161 ? 2.998 -6.789 10.867 1 97.31 161 GLN A N 1
ATOM 1239 C CA . GLN A 1 161 ? 1.63 -7.27 11.023 1 97.31 161 GLN A CA 1
ATOM 1240 C C . GLN A 1 161 ? 0.646 -6.109 11.125 1 97.31 161 GLN A C 1
ATOM 1242 O O . GLN A 1 161 ? 0.722 -5.301 12.047 1 97.31 161 GLN A O 1
ATOM 1247 N N . ARG A 1 162 ? -0.202 -6.012 10.148 1 95.88 162 ARG A N 1
ATOM 1248 C CA . ARG A 1 162 ? -1.282 -5.031 10.18 1 95.88 162 ARG A CA 1
ATOM 1249 C C . ARG A 1 162 ? -2.508 -5.59 10.898 1 95.88 162 ARG A C 1
ATOM 1251 O O . ARG A 1 162 ? -3.172 -6.496 10.391 1 95.88 162 ARG A O 1
ATOM 1258 N N . ARG A 1 163 ? -2.844 -5.004 11.961 1 96 163 ARG A N 1
ATOM 1259 C CA . ARG A 1 163 ? -3.971 -5.48 12.75 1 96 163 ARG A CA 1
ATOM 1260 C C . ARG A 1 163 ? -5.297 -5.113 12.094 1 96 163 ARG A C 1
ATOM 1262 O O . ARG A 1 163 ? -5.449 -4.012 11.57 1 96 163 ARG A O 1
ATOM 1269 N N . ASP A 1 164 ? -6.277 -6.07 12.102 1 95.38 164 ASP A N 1
ATOM 1270 C CA . ASP A 1 164 ? -7.637 -5.848 11.617 1 95.38 164 ASP A CA 1
ATOM 1271 C C . ASP A 1 164 ? -7.625 -5.238 10.219 1 95.38 164 ASP A C 1
ATOM 1273 O O . ASP A 1 164 ? -8.359 -4.293 9.938 1 95.38 164 ASP A O 1
ATOM 1277 N N . ASP A 1 165 ? -6.84 -5.789 9.367 1 92.81 165 ASP A N 1
ATOM 1278 C CA . ASP A 1 165 ? -6.539 -5.172 8.078 1 92.81 165 ASP A CA 1
ATOM 1279 C C . ASP A 1 165 ? -7.562 -5.586 7.023 1 92.81 165 ASP A C 1
ATOM 1281 O O . ASP A 1 165 ? -7.746 -4.887 6.023 1 92.81 165 ASP A O 1
ATOM 1285 N N . ALA A 1 166 ? -8.203 -6.668 7.219 1 91.38 166 ALA A N 1
ATOM 1286 C CA . ALA A 1 166 ? -9.133 -7.18 6.219 1 91.38 166 ALA A CA 1
ATOM 1287 C C . ALA A 1 166 ? -10.32 -7.883 6.883 1 91.38 166 ALA A C 1
ATOM 1289 O O . ALA A 1 166 ? -10.273 -8.195 8.07 1 91.38 166 ALA A O 1
ATOM 1290 N N . ILE A 1 167 ? -11.344 -8.031 6.094 1 88.62 167 ILE A N 1
ATOM 1291 C CA . ILE A 1 167 ? -12.516 -8.75 6.582 1 88.62 167 ILE A CA 1
ATOM 1292 C C . ILE A 1 167 ? -12.656 -10.07 5.832 1 88.62 167 ILE A C 1
ATOM 1294 O O . ILE A 1 167 ? -12.688 -10.094 4.598 1 88.62 167 ILE A O 1
ATOM 1298 N N . VAL A 1 168 ? -12.648 -11.109 6.574 1 88.94 168 VAL A N 1
ATOM 1299 C CA . VAL A 1 168 ? -12.898 -12.453 6.07 1 88.94 168 VAL A CA 1
ATOM 1300 C C . VAL A 1 168 ? -14.07 -13.086 6.828 1 88.94 168 VAL A C 1
ATOM 1302 O O . VAL A 1 168 ? -14.031 -13.188 8.055 1 88.94 168 VAL A O 1
ATOM 1305 N N . ASP A 1 169 ? -15.078 -13.461 6.035 1 87.12 169 ASP A N 1
ATOM 1306 C CA . ASP A 1 169 ? -16.281 -14.047 6.617 1 87.12 169 ASP A CA 1
ATOM 1307 C C . ASP A 1 169 ? -16.828 -13.172 7.75 1 87.12 169 ASP A C 1
ATOM 1309 O O . ASP A 1 169 ? -17.156 -13.68 8.82 1 87.12 169 ASP A O 1
ATOM 1313 N N . GLY A 1 170 ? -16.734 -11.953 7.555 1 88.75 170 GLY A N 1
ATOM 1314 C CA . GLY A 1 170 ? -17.359 -11.008 8.461 1 88.75 170 GLY A CA 1
ATOM 1315 C C . GLY A 1 170 ? -16.484 -10.656 9.656 1 88.75 170 GLY A C 1
ATOM 1316 O O . GLY A 1 170 ? -16.891 -9.891 10.531 1 88.75 170 GLY A O 1
ATOM 1317 N N . GLU A 1 171 ? -15.328 -11.234 9.703 1 92 171 GLU A N 1
ATOM 1318 C CA . GLU A 1 171 ? -14.43 -10.977 10.828 1 92 171 GLU A CA 1
ATOM 1319 C C . GLU A 1 171 ? -13.148 -10.289 10.359 1 92 171 GLU A C 1
ATOM 1321 O O . GLU A 1 171 ? -12.609 -10.617 9.305 1 92 171 GLU A O 1
ATOM 1326 N N . TYR A 1 172 ? -12.727 -9.359 11.242 1 93.25 172 TYR A N 1
ATOM 1327 C CA . TYR A 1 172 ? -11.445 -8.727 10.945 1 93.25 172 TYR A CA 1
ATOM 1328 C C . TYR A 1 172 ? -10.289 -9.695 11.18 1 93.25 172 TYR A C 1
ATOM 1330 O O . TYR A 1 172 ? -10.266 -10.414 12.188 1 93.25 172 TYR A O 1
ATOM 1338 N N . VAL A 1 173 ? -9.406 -9.68 10.195 1 94.38 173 VAL A N 1
ATOM 1339 C CA . VAL A 1 173 ? -8.211 -10.5 10.336 1 94.38 173 VAL A CA 1
ATOM 1340 C C . VAL A 1 173 ? -6.969 -9.648 10.07 1 94.38 173 VAL A C 1
ATOM 1342 O O . VAL A 1 173 ? -7.039 -8.641 9.367 1 94.38 173 VAL A O 1
ATOM 1345 N N . ASP A 1 174 ? -5.914 -10.125 10.641 1 96.62 174 ASP A N 1
ATOM 1346 C CA . ASP A 1 174 ? -4.633 -9.445 10.453 1 96.62 174 ASP A CA 1
ATOM 1347 C C . ASP A 1 174 ? -4.023 -9.805 9.094 1 96.62 174 ASP A C 1
ATOM 1349 O O . ASP A 1 174 ? -4.398 -10.812 8.492 1 96.62 174 ASP A O 1
ATOM 1353 N N . THR A 1 175 ? -3.199 -8.914 8.633 1 96.5 175 THR A N 1
ATOM 1354 C CA . THR A 1 175 ? -2.385 -9.164 7.449 1 96.5 175 THR A CA 1
ATOM 1355 C C . THR A 1 175 ? -0.898 -9.07 7.785 1 96.5 175 THR A C 1
ATOM 1357 O O . THR A 1 175 ? -0.462 -8.117 8.438 1 96.5 175 THR A O 1
ATOM 1360 N N . TYR A 1 176 ? -0.196 -10.086 7.379 1 97.75 176 TYR A N 1
ATOM 1361 C CA . TYR A 1 176 ? 1.258 -10.055 7.504 1 97.75 176 TYR A CA 1
ATOM 1362 C C . TYR A 1 176 ? 1.896 -9.43 6.27 1 97.75 176 TYR A C 1
ATOM 1364 O O . TYR A 1 176 ? 1.456 -9.672 5.145 1 97.75 176 TYR A O 1
ATOM 1372 N N . THR A 1 177 ? 2.904 -8.617 6.551 1 97.44 177 THR A N 1
ATOM 1373 C CA . THR A 1 177 ? 3.666 -8.016 5.465 1 97.44 177 THR A CA 1
ATOM 1374 C C . THR A 1 177 ? 5.055 -8.633 5.363 1 97.44 177 THR A C 1
ATOM 1376 O O . THR A 1 177 ? 5.703 -8.883 6.383 1 97.44 177 THR A O 1
ATOM 1379 N N . TYR A 1 178 ? 5.445 -8.922 4.121 1 98 178 TYR A N 1
ATOM 1380 C CA . TYR A 1 178 ? 6.738 -9.539 3.838 1 98 178 TYR A CA 1
ATOM 1381 C C . TYR A 1 178 ? 7.539 -8.695 2.85 1 98 178 TYR A C 1
ATOM 1383 O O . TYR A 1 178 ? 6.965 -7.969 2.035 1 98 178 TYR A O 1
ATOM 1391 N N . GLY A 1 179 ? 8.875 -8.797 2.98 1 98.06 179 GLY A N 1
ATOM 1392 C CA . GLY A 1 179 ? 9.773 -8.148 2.043 1 98.06 179 GLY A CA 1
ATOM 1393 C C . GLY A 1 179 ? 10.953 -9.016 1.648 1 98.06 179 GLY A C 1
ATOM 1394 O O . GLY A 1 179 ? 11.438 -9.812 2.453 1 98.06 179 GLY A O 1
ATOM 1395 N N . LEU A 1 180 ? 11.367 -8.898 0.429 1 97.94 180 LEU A N 1
ATOM 1396 C CA . LEU A 1 180 ? 12.555 -9.539 -0.122 1 97.94 180 LEU A CA 1
ATOM 1397 C C . LEU A 1 180 ? 13.383 -8.547 -0.936 1 97.94 180 LEU A C 1
ATOM 1399 O O . LEU A 1 180 ? 12.852 -7.883 -1.831 1 97.94 180 LEU A O 1
ATOM 1403 N N . LEU A 1 181 ? 14.641 -8.438 -0.6 1 97.56 181 LEU A N 1
ATOM 1404 C CA . LEU A 1 181 ? 15.523 -7.5 -1.279 1 97.56 181 LEU A CA 1
ATOM 1405 C C . LEU A 1 181 ? 16.344 -8.203 -2.361 1 97.56 181 LEU A C 1
ATOM 1407 O O . LEU A 1 181 ? 16.594 -9.406 -2.27 1 97.56 181 LEU A O 1
ATOM 1411 N N . ASP A 1 182 ? 16.75 -7.418 -3.303 1 96.06 182 ASP A N 1
ATOM 1412 C CA . ASP A 1 182 ? 17.469 -7.961 -4.457 1 96.06 182 ASP A CA 1
ATOM 1413 C C . ASP A 1 182 ? 18.719 -8.719 -4.023 1 96.06 182 ASP A C 1
ATOM 1415 O O . ASP A 1 182 ? 18.953 -9.844 -4.477 1 96.06 182 ASP A O 1
ATOM 1419 N N . HIS A 1 183 ? 19.531 -8.227 -3.102 1 95.81 183 HIS A N 1
ATOM 1420 C CA . HIS A 1 183 ? 20.781 -8.859 -2.703 1 95.81 183 HIS A CA 1
ATOM 1421 C C . HIS A 1 183 ? 20.531 -10.156 -1.942 1 95.81 183 HIS A C 1
ATOM 1423 O O . HIS A 1 183 ? 21.375 -11.062 -1.939 1 95.81 183 HIS A O 1
ATOM 1429 N N . GLU A 1 184 ? 19.453 -10.281 -1.292 1 96.12 184 GLU A N 1
ATOM 1430 C CA . GLU A 1 184 ? 19.094 -11.5 -0.577 1 96.12 184 GLU A CA 1
ATOM 1431 C C . GLU A 1 184 ? 18.766 -12.633 -1.546 1 96.12 184 GLU A C 1
ATOM 1433 O O . GLU A 1 184 ? 18.953 -13.812 -1.226 1 96.12 184 GLU A O 1
ATOM 1438 N N . TRP A 1 185 ? 18.188 -12.266 -2.66 1 95.38 185 TRP A N 1
ATOM 1439 C CA . TRP A 1 185 ? 17.797 -13.25 -3.664 1 95.38 185 TRP A CA 1
ATOM 1440 C C . TRP A 1 185 ? 18.969 -13.602 -4.566 1 95.38 185 TRP A C 1
ATOM 1442 O O . TRP A 1 185 ? 19.188 -14.781 -4.875 1 95.38 185 TRP A O 1
ATOM 1452 N N . LEU A 1 186 ? 19.734 -12.641 -4.988 1 93.5 186 LEU A N 1
ATOM 1453 C CA . LEU A 1 186 ? 20.766 -12.812 -6.008 1 93.5 186 LEU A CA 1
ATOM 1454 C C . LEU A 1 186 ? 22.047 -13.352 -5.395 1 93.5 186 LEU A C 1
ATOM 1456 O O . LEU A 1 186 ? 22.859 -13.984 -6.086 1 93.5 186 LEU A O 1
ATOM 1460 N N . ASP A 1 187 ? 22.297 -12.969 -4.133 1 86.19 187 ASP A N 1
ATOM 1461 C CA . ASP A 1 187 ? 23.547 -13.43 -3.51 1 86.19 187 ASP A CA 1
ATOM 1462 C C . ASP A 1 187 ? 23.391 -14.844 -2.967 1 86.19 187 ASP A C 1
ATOM 1464 O O . ASP A 1 187 ? 24.359 -15.453 -2.516 1 86.19 187 ASP A O 1
ATOM 1468 N N . ASP A 1 188 ? 22.266 -15.414 -2.945 1 68.5 188 ASP A N 1
ATOM 1469 C CA . ASP A 1 188 ? 22.109 -16.797 -2.518 1 68.5 188 ASP A CA 1
ATOM 1470 C C . ASP A 1 188 ? 22.5 -17.766 -3.633 1 68.5 188 ASP A C 1
ATOM 1472 O O . ASP A 1 188 ? 22.234 -17.516 -4.805 1 68.5 188 ASP A O 1
ATOM 1476 N N . MET B 1 1 ? -8.82 33.125 0.258 1 63 1 MET B N 1
ATOM 1477 C CA . MET B 1 1 ? -8.992 32.812 1.672 1 63 1 MET B CA 1
ATOM 1478 C C . MET B 1 1 ? -9.531 31.391 1.851 1 63 1 MET B C 1
ATOM 1480 O O . MET B 1 1 ? -10.281 30.891 1.006 1 63 1 MET B O 1
ATOM 1484 N N . PRO B 1 2 ? -9.023 30.766 2.959 1 71.81 2 PRO B N 1
ATOM 1485 C CA . PRO B 1 2 ? -9.57 29.422 3.125 1 71.81 2 PRO B CA 1
ATOM 1486 C C . PRO B 1 2 ? -11.07 29.422 3.4 1 71.81 2 PRO B C 1
ATOM 1488 O O . PRO B 1 2 ? -11.602 30.375 3.955 1 71.81 2 PRO B O 1
ATOM 1491 N N . GLY B 1 3 ? -11.75 28.484 2.859 1 69.25 3 GLY B N 1
ATOM 1492 C CA . GLY B 1 3 ? -13.172 28.312 3.133 1 69.25 3 GLY B CA 1
ATOM 1493 C C . GLY B 1 3 ? -13.469 28.078 4.602 1 69.25 3 GLY B C 1
ATOM 1494 O O . GLY B 1 3 ? -12.57 28.125 5.441 1 69.25 3 GLY B O 1
ATOM 1495 N N . PRO B 1 4 ? -14.75 28.031 4.992 1 80.5 4 PRO B N 1
ATOM 1496 C CA . PRO B 1 4 ? -15.125 27.828 6.391 1 80.5 4 PRO B CA 1
ATOM 1497 C C . PRO B 1 4 ? -14.477 26.578 6.996 1 80.5 4 PRO B C 1
ATOM 1499 O O . PRO B 1 4 ? -14.258 25.594 6.293 1 80.5 4 PRO B O 1
ATOM 1502 N N . ALA B 1 5 ? -14.211 26.766 8.234 1 84.88 5 ALA B N 1
ATOM 1503 C CA . ALA B 1 5 ? -13.586 25.641 8.945 1 84.88 5 ALA B CA 1
ATOM 1504 C C . ALA B 1 5 ? -14.531 24.453 9.023 1 84.88 5 ALA B C 1
ATOM 1506 O O . ALA B 1 5 ? -15.734 24.609 9.242 1 84.88 5 ALA B O 1
ATOM 1507 N N . PHE B 1 6 ? -13.953 23.406 8.859 1 84 6 PHE B N 1
ATOM 1508 C CA . PHE B 1 6 ? -14.648 22.141 9.016 1 84 6 PHE B CA 1
ATOM 1509 C C . PHE B 1 6 ? -14.539 21.641 10.453 1 84 6 PHE B C 1
ATOM 1511 O O . PHE B 1 6 ? -15.453 20.969 10.953 1 84 6 PHE B O 1
ATOM 1518 N N . ALA B 1 7 ? -13.516 21.922 11.078 1 90.38 7 ALA B N 1
ATOM 1519 C CA . ALA B 1 7 ? -13.211 21.594 12.469 1 90.38 7 ALA B CA 1
ATOM 1520 C C . ALA B 1 7 ? -12.25 22.594 13.086 1 90.38 7 ALA B C 1
ATOM 1522 O O . ALA B 1 7 ? -11.344 23.094 12.406 1 90.38 7 ALA B O 1
ATOM 1523 N N . ASP B 1 8 ? -12.5 22.828 14.352 1 91.62 8 ASP B N 1
ATOM 1524 C CA . ASP B 1 8 ? -11.688 23.812 15.055 1 91.62 8 ASP B CA 1
ATOM 1525 C C . ASP B 1 8 ? -10.977 23.188 16.25 1 91.62 8 ASP B C 1
ATOM 1527 O O . ASP B 1 8 ? -11.594 22.469 17.047 1 91.62 8 ASP B O 1
ATOM 1531 N N . GLY B 1 9 ? -9.703 23.453 16.281 1 93.06 9 GLY B N 1
ATOM 1532 C CA . GLY B 1 9 ? -8.938 23.109 17.469 1 93.06 9 GLY B CA 1
ATOM 1533 C C . GLY B 1 9 ? -8.523 24.328 18.266 1 93.06 9 GLY B C 1
ATOM 1534 O O . GLY B 1 9 ? -9.195 25.359 18.234 1 93.06 9 GLY B O 1
ATOM 1535 N N . ASP B 1 10 ? -7.547 24.188 19.172 1 91.75 10 ASP B N 1
ATOM 1536 C CA . ASP B 1 10 ? -7.051 25.281 20 1 91.75 10 ASP B CA 1
ATOM 1537 C C . ASP B 1 10 ? -6.215 26.266 19.188 1 91.75 10 ASP B C 1
ATOM 1539 O O . ASP B 1 10 ? -6.477 27.469 19.188 1 91.75 10 ASP B O 1
ATOM 1543 N N . ALA B 1 11 ? -5.242 25.719 18.484 1 92.56 11 ALA B N 1
ATOM 1544 C CA . ALA B 1 11 ? -4.301 26.547 17.734 1 92.56 11 ALA B CA 1
ATOM 1545 C C . ALA B 1 11 ? -4.535 26.422 16.234 1 92.56 11 ALA B C 1
ATOM 1547 O O . ALA B 1 11 ? -4.094 27.281 15.453 1 92.56 11 ALA B O 1
ATOM 1548 N N . VAL B 1 12 ? -5.23 25.297 15.828 1 94.62 12 VAL B N 1
ATOM 1549 C CA . VAL B 1 12 ? -5.383 25.094 14.391 1 94.62 12 VAL B CA 1
ATOM 1550 C C . VAL B 1 12 ? -6.844 24.797 14.062 1 94.62 12 VAL B C 1
ATOM 1552 O O . VAL B 1 12 ? -7.625 24.438 14.953 1 94.62 12 VAL B O 1
ATOM 1555 N N . SER B 1 13 ? -7.18 25.031 12.797 1 94.25 13 SER B N 1
ATOM 1556 C CA . SER B 1 13 ? -8.469 2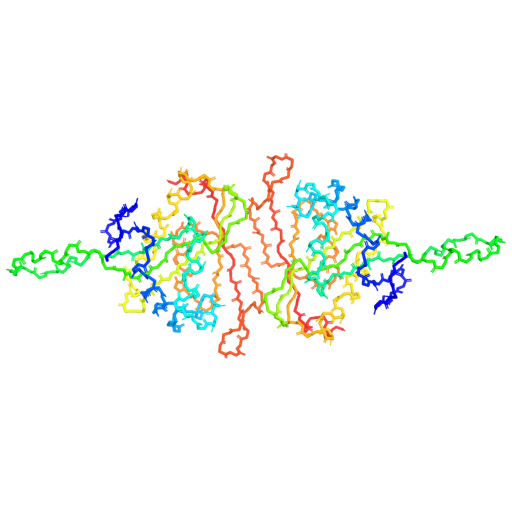4.656 12.227 1 94.25 13 SER B CA 1
ATOM 1557 C C . SER B 1 13 ? -8.289 23.938 10.891 1 94.25 13 SER B C 1
ATOM 1559 O O . SER B 1 13 ? -7.273 24.109 10.219 1 94.25 13 SER B O 1
ATOM 1561 N N . LEU B 1 14 ? -9.25 23.062 10.578 1 94.81 14 LEU B N 1
ATOM 1562 C CA . LEU B 1 14 ? -9.25 22.359 9.305 1 94.81 14 LEU B CA 1
ATOM 1563 C C . LEU B 1 14 ? -10.273 22.953 8.344 1 94.81 14 LEU B C 1
ATOM 1565 O O . LEU B 1 14 ? -11.414 23.219 8.734 1 94.81 14 LEU B O 1
ATOM 1569 N N . HIS B 1 15 ? -9.82 23.172 7.16 1 91.69 15 HIS B N 1
ATOM 1570 C CA . HIS B 1 15 ? -10.656 23.781 6.129 1 91.69 15 HIS B CA 1
ATOM 1571 C C . HIS B 1 15 ? -10.664 22.938 4.855 1 91.69 15 HIS B C 1
ATOM 1573 O O . HIS B 1 15 ? -9.656 22.312 4.516 1 91.69 15 HIS B O 1
ATOM 1579 N N . PRO B 1 16 ? -11.82 22.938 4.164 1 90.25 16 PRO B N 1
ATOM 1580 C CA . PRO B 1 16 ? -11.773 22.328 2.832 1 90.25 16 PRO B CA 1
ATOM 1581 C C . PRO B 1 16 ? -10.797 23.047 1.895 1 90.25 16 PRO B C 1
ATOM 1583 O O . PRO B 1 16 ? -10.539 24.234 2.053 1 90.25 16 PRO B O 1
ATOM 1586 N N . ILE B 1 17 ? -10.25 22.25 1.008 1 91 17 ILE B N 1
ATOM 1587 C CA . ILE B 1 17 ? -9.328 22.828 0.033 1 91 17 ILE B CA 1
ATOM 1588 C C . ILE B 1 17 ? -10.117 23.453 -1.12 1 91 17 ILE B C 1
ATOM 1590 O O . ILE B 1 17 ? -11.008 22.812 -1.686 1 91 17 ILE B O 1
ATOM 1594 N N . GLU B 1 18 ? -9.797 24.672 -1.359 1 87.75 18 GLU B N 1
ATOM 1595 C CA . GLU B 1 18 ? -10.398 25.391 -2.477 1 87.75 18 GLU B CA 1
ATOM 1596 C C . GLU B 1 18 ? -9.367 25.688 -3.564 1 87.75 18 GLU B C 1
ATOM 1598 O O . GLU B 1 18 ? -8.164 25.547 -3.342 1 87.75 18 GLU B O 1
ATOM 1603 N N . ASP B 1 19 ? -9.898 26.062 -4.707 1 87.69 19 ASP B N 1
ATOM 1604 C CA . ASP B 1 19 ? -9.016 26.344 -5.836 1 87.69 19 ASP B CA 1
ATOM 1605 C C . ASP B 1 19 ? -7.949 27.375 -5.465 1 87.69 19 ASP B C 1
ATOM 1607 O O . ASP B 1 19 ? -6.805 27.281 -5.91 1 87.69 19 ASP B O 1
ATOM 1611 N N . GLU B 1 20 ? -8.305 28.312 -4.688 1 89.25 20 GLU B N 1
ATOM 1612 C CA . GLU B 1 20 ? -7.402 29.391 -4.312 1 89.25 20 GLU B CA 1
ATOM 1613 C C . GLU B 1 20 ? -6.25 28.891 -3.451 1 89.25 20 GLU B C 1
ATOM 1615 O O . GLU B 1 20 ? -5.234 29.562 -3.303 1 89.25 20 GLU B O 1
ATOM 1620 N N . ASP B 1 21 ? -6.445 27.719 -2.926 1 91.5 21 ASP B N 1
ATOM 1621 C CA . ASP B 1 21 ? -5.441 27.172 -2.018 1 91.5 21 ASP B CA 1
ATOM 1622 C C . ASP B 1 21 ? -4.359 26.406 -2.785 1 91.5 21 ASP B C 1
ATOM 1624 O O . ASP B 1 21 ? -3.34 26.031 -2.211 1 91.5 21 ASP B O 1
ATOM 1628 N N . HIS B 1 22 ? -4.562 26.219 -4.059 1 93.38 22 HIS B N 1
ATOM 1629 C CA . HIS B 1 22 ? -3.689 25.344 -4.84 1 93.38 22 HIS B CA 1
ATOM 1630 C C . HIS B 1 22 ? -2.262 25.875 -4.875 1 93.38 22 HIS B C 1
ATOM 1632 O O . HIS B 1 22 ? -1.304 25.109 -4.836 1 93.38 22 HIS B O 1
ATOM 1638 N N . GLU B 1 23 ? -2.129 27.172 -4.891 1 92.94 23 GLU B N 1
ATOM 1639 C CA . GLU B 1 23 ? -0.793 27.766 -4.922 1 92.94 23 GLU B CA 1
ATOM 1640 C C . GLU B 1 23 ? -0.032 27.484 -3.629 1 92.94 23 GLU B C 1
ATOM 1642 O O . GLU B 1 23 ? 1.168 27.203 -3.66 1 92.94 23 GLU B O 1
ATOM 1647 N N . PHE B 1 24 ? -0.718 27.609 -2.594 1 93.25 24 PHE B N 1
ATOM 1648 C CA . PHE B 1 24 ? -0.093 27.312 -1.31 1 93.25 24 PHE B CA 1
ATOM 1649 C C . PHE B 1 24 ? 0.311 25.844 -1.23 1 93.25 24 PHE B C 1
ATOM 1651 O O . PHE B 1 24 ? 1.414 25.516 -0.786 1 93.25 24 PHE B O 1
ATOM 1658 N N . ILE B 1 25 ? -0.548 24.984 -1.686 1 94.12 25 ILE B N 1
ATOM 1659 C CA . ILE B 1 25 ? -0.273 23.562 -1.657 1 94.12 25 ILE B CA 1
ATOM 1660 C C . ILE B 1 25 ? 0.912 23.234 -2.568 1 94.12 25 ILE B C 1
ATOM 1662 O O . ILE B 1 25 ? 1.81 22.484 -2.188 1 94.12 25 ILE B O 1
ATOM 1666 N N . GLN B 1 26 ? 0.916 23.828 -3.684 1 93.44 26 GLN B N 1
ATOM 1667 C CA . GLN B 1 26 ? 2.045 23.641 -4.59 1 93.44 26 GLN B CA 1
ATOM 1668 C C . GLN B 1 26 ? 3.354 24.078 -3.934 1 93.44 26 GLN B C 1
ATOM 1670 O O . GLN B 1 26 ? 4.344 23.344 -3.977 1 93.44 26 GLN B O 1
ATOM 1675 N N . TYR B 1 27 ? 3.285 25.266 -3.426 1 92.75 27 TYR B N 1
ATOM 1676 C CA . TYR B 1 27 ? 4.453 25.797 -2.736 1 92.75 27 TYR B CA 1
ATOM 1677 C C . TYR B 1 27 ? 4.945 24.828 -1.667 1 92.75 27 TYR B C 1
ATOM 1679 O O . TYR B 1 27 ? 6.125 24.469 -1.638 1 92.75 27 TYR B O 1
ATOM 1687 N N . GLY B 1 28 ? 4.094 24.469 -0.767 1 93.69 28 GLY B N 1
ATOM 1688 C CA . GLY B 1 28 ? 4.449 23.578 0.334 1 93.69 28 GLY B CA 1
ATOM 1689 C C . GLY B 1 28 ? 4.996 22.25 -0.125 1 93.69 28 GLY B C 1
ATOM 1690 O O . GLY B 1 28 ? 6.066 21.812 0.316 1 93.69 28 GLY B O 1
ATOM 1691 N N . ARG B 1 29 ? 4.301 21.625 -1.063 1 92.56 29 ARG B N 1
ATOM 1692 C CA . ARG B 1 29 ? 4.633 20.266 -1.525 1 92.56 29 ARG B CA 1
ATOM 1693 C C . ARG B 1 29 ? 5.949 20.266 -2.295 1 92.56 29 ARG B C 1
ATOM 1695 O O . ARG B 1 29 ? 6.594 19.219 -2.422 1 92.56 29 ARG B O 1
ATOM 1702 N N . ASN B 1 30 ? 6.32 21.391 -2.789 1 94 30 ASN B N 1
ATOM 1703 C CA . ASN B 1 30 ? 7.551 21.453 -3.568 1 94 30 ASN B CA 1
ATOM 1704 C C . ASN B 1 30 ? 8.766 21.734 -2.68 1 94 30 ASN B C 1
ATOM 1706 O O . ASN B 1 30 ? 9.898 21.688 -3.146 1 94 30 ASN B O 1
ATOM 1710 N N . GLN B 1 31 ? 8.531 22 -1.413 1 92.62 31 GLN B N 1
ATOM 1711 C CA . GLN B 1 31 ? 9.641 22.172 -0.488 1 92.62 31 GLN B CA 1
ATOM 1712 C C . GLN B 1 31 ? 10.312 20.844 -0.174 1 92.62 31 GLN B C 1
ATOM 1714 O O . GLN B 1 31 ? 9.641 19.859 0.145 1 92.62 31 GLN B O 1
ATOM 1719 N N . PRO B 1 32 ? 11.641 20.828 -0.166 1 90.56 32 PRO B N 1
ATOM 1720 C CA . PRO B 1 32 ? 12.336 19.578 0.101 1 90.56 32 PRO B CA 1
ATOM 1721 C C . PRO B 1 32 ? 12.023 19 1.481 1 90.56 32 PRO B C 1
ATOM 1723 O O . PRO B 1 32 ? 11.914 17.781 1.641 1 90.56 32 PRO B O 1
ATOM 1726 N N . ASP B 1 33 ? 11.875 19.859 2.389 1 90.19 33 ASP B N 1
ATOM 1727 C CA . ASP B 1 33 ? 11.594 19.422 3.754 1 90.19 33 ASP B CA 1
ATOM 1728 C C . ASP B 1 33 ? 10.211 18.781 3.854 1 90.19 33 ASP B C 1
ATOM 1730 O O . ASP B 1 33 ? 9.891 18.141 4.852 1 90.19 33 ASP B O 1
ATOM 1734 N N . VAL B 1 34 ? 9.422 18.953 2.852 1 91.12 34 VAL B N 1
ATOM 1735 C CA . VAL B 1 34 ? 8.086 18.391 2.812 1 91.12 34 VAL B CA 1
ATOM 1736 C C . VAL B 1 34 ? 8.062 17.188 1.86 1 91.12 34 VAL B C 1
ATOM 1738 O O . VAL B 1 34 ? 7.664 16.094 2.246 1 91.12 34 VAL B O 1
ATOM 1741 N N . ARG B 1 35 ? 8.547 17.344 0.679 1 90.12 35 ARG B N 1
ATOM 1742 C CA . ARG B 1 35 ? 8.367 16.344 -0.363 1 90.12 35 ARG B CA 1
ATOM 1743 C C . ARG B 1 35 ? 9.227 15.117 -0.085 1 90.12 35 ARG B C 1
ATOM 1745 O O . ARG B 1 35 ? 8.82 13.984 -0.374 1 90.12 35 ARG B O 1
ATOM 1752 N N . VAL B 1 36 ? 10.398 15.273 0.53 1 88.31 36 VAL B N 1
ATOM 1753 C CA . VAL B 1 36 ? 11.312 14.156 0.745 1 88.31 36 VAL B CA 1
ATOM 1754 C C . VAL B 1 36 ? 10.711 13.188 1.758 1 88.31 36 VAL B C 1
ATOM 1756 O O . VAL B 1 36 ? 10.602 11.992 1.487 1 88.31 36 VAL B O 1
ATOM 1759 N N . PRO B 1 37 ? 10.25 13.711 2.891 1 88.81 37 PRO B N 1
ATOM 1760 C CA . PRO B 1 37 ? 9.625 12.789 3.838 1 88.81 37 PRO B CA 1
ATOM 1761 C C . PRO B 1 37 ? 8.375 12.125 3.275 1 88.81 37 PRO B C 1
ATOM 1763 O O . PRO B 1 37 ? 8.008 11.023 3.705 1 88.81 37 PRO B O 1
ATOM 1766 N N . LEU B 1 38 ? 7.754 12.742 2.34 1 88.06 38 LEU B N 1
ATOM 1767 C CA . LEU B 1 38 ? 6.551 12.18 1.732 1 88.06 38 LEU B CA 1
ATOM 1768 C C . LEU B 1 38 ? 6.91 11.234 0.589 1 88.06 38 LEU B C 1
ATOM 1770 O O . LEU B 1 38 ? 6.027 10.625 -0.02 1 88.06 38 LEU B O 1
ATOM 1774 N N . THR B 1 39 ? 8.148 11.086 0.244 1 83.56 39 THR B N 1
ATOM 1775 C CA . THR B 1 39 ? 8.672 10.258 -0.842 1 83.56 39 THR B CA 1
ATOM 1776 C C . THR B 1 39 ? 8.023 10.641 -2.17 1 83.56 39 THR B C 1
ATOM 1778 O O . THR B 1 39 ? 7.836 9.789 -3.041 1 83.56 39 THR B O 1
ATOM 1781 N N . ASP B 1 40 ? 7.586 11.766 -2.23 1 79.44 40 ASP B N 1
ATOM 1782 C CA . ASP B 1 40 ? 7.027 12.344 -3.449 1 79.44 40 ASP B CA 1
ATOM 1783 C C . ASP B 1 40 ? 8.008 13.328 -4.09 1 79.44 40 ASP B C 1
ATOM 1785 O O . ASP B 1 40 ? 7.812 14.539 -4.016 1 79.44 40 ASP B O 1
ATOM 1789 N N . THR B 1 41 ? 8.898 12.789 -4.84 1 76.44 41 THR B N 1
ATOM 1790 C CA . THR B 1 41 ? 10.039 13.617 -5.207 1 76.44 41 THR B CA 1
ATOM 1791 C C . THR B 1 41 ? 9.789 14.32 -6.539 1 76.44 41 THR B C 1
ATOM 1793 O O . THR B 1 41 ? 10.633 15.094 -7.012 1 76.44 41 THR B O 1
ATOM 1796 N N . ASP B 1 42 ? 8.578 14.109 -7.027 1 81.12 42 ASP B N 1
ATOM 1797 C CA . ASP B 1 42 ? 8.266 14.859 -8.234 1 81.12 42 ASP B CA 1
ATOM 1798 C C . ASP B 1 42 ? 7.895 16.312 -7.906 1 81.12 42 ASP B C 1
ATOM 1800 O O . ASP B 1 42 ? 7.219 16.562 -6.906 1 81.12 42 ASP B O 1
ATOM 1804 N N . ILE B 1 43 ? 8.344 17.234 -8.758 1 90 43 ILE B N 1
ATOM 1805 C CA . ILE B 1 43 ? 7.957 18.625 -8.625 1 90 43 ILE B CA 1
ATOM 1806 C C . ILE B 1 43 ? 6.551 18.828 -9.188 1 90 43 ILE B C 1
ATOM 1808 O O . ILE B 1 43 ? 6.27 18.438 -10.32 1 90 43 ILE B O 1
ATOM 1812 N N . ARG B 1 44 ? 5.766 19.469 -8.398 1 91.38 44 ARG B N 1
ATOM 1813 C CA . ARG B 1 44 ? 4.355 19.578 -8.766 1 91.38 44 ARG B CA 1
ATOM 1814 C C . ARG B 1 44 ? 4.059 20.906 -9.438 1 91.38 44 ARG B C 1
ATOM 1816 O O . ARG B 1 44 ? 4.559 21.953 -9.008 1 91.38 44 ARG B O 1
ATOM 1823 N N . THR B 1 45 ? 3.316 20.812 -10.5 1 93 45 THR B N 1
ATOM 1824 C CA . THR B 1 45 ? 2.719 22 -11.109 1 93 45 THR B CA 1
ATOM 1825 C C . THR B 1 45 ? 1.359 22.297 -10.484 1 93 45 THR B C 1
ATOM 1827 O O . THR B 1 45 ? 0.85 21.5 -9.688 1 93 45 THR B O 1
ATOM 1830 N N . LEU B 1 46 ? 0.88 23.438 -10.836 1 92.88 46 LEU B N 1
ATOM 1831 C CA . LEU B 1 46 ? -0.454 23.766 -10.352 1 92.88 46 LEU B CA 1
ATOM 1832 C C . LEU B 1 46 ? -1.49 22.781 -10.883 1 92.88 46 LEU B C 1
ATOM 1834 O O . LEU B 1 46 ? -2.445 22.438 -10.18 1 92.88 46 LEU B O 1
ATOM 1838 N N . ASP B 1 47 ? -1.305 22.359 -12.047 1 90.75 47 ASP B N 1
ATOM 1839 C CA . ASP B 1 47 ? -2.201 21.375 -12.641 1 90.75 47 ASP B CA 1
ATOM 1840 C C . ASP B 1 47 ? -2.131 20.047 -11.898 1 90.75 47 ASP B C 1
ATOM 1842 O O . ASP B 1 47 ? -3.152 19.375 -11.695 1 90.75 47 ASP B O 1
ATOM 1846 N N . ASP B 1 48 ? -0.938 19.672 -11.516 1 88 48 ASP B N 1
ATOM 1847 C CA . ASP B 1 48 ? -0.755 18.453 -10.727 1 88 48 ASP B CA 1
ATOM 1848 C C . ASP B 1 48 ? -1.537 18.531 -9.414 1 88 48 ASP B C 1
ATOM 1850 O O . ASP B 1 48 ? -2.186 17.562 -9.016 1 88 48 ASP B O 1
ATOM 1854 N N . VAL B 1 49 ? -1.373 19.641 -8.805 1 90.12 49 VAL B N 1
ATOM 1855 C CA . VAL B 1 49 ? -2.049 19.859 -7.531 1 90.12 49 VAL B CA 1
ATOM 1856 C C . VAL B 1 49 ? -3.561 19.797 -7.73 1 90.12 49 VAL B C 1
ATOM 1858 O O . VAL B 1 49 ? -4.266 19.125 -6.984 1 90.12 49 VAL B O 1
ATOM 1861 N N . ALA B 1 50 ? -4.055 20.484 -8.711 1 89.69 50 ALA B N 1
ATOM 1862 C CA . ALA B 1 50 ? -5.484 20.516 -9 1 89.69 50 ALA B CA 1
ATOM 1863 C C . ALA B 1 50 ? -6.035 19.109 -9.219 1 89.69 50 ALA B C 1
ATOM 1865 O O . ALA B 1 50 ? -7.102 18.766 -8.703 1 89.69 50 ALA B O 1
ATOM 1866 N N . GLU B 1 51 ? -5.34 18.328 -9.883 1 85.75 51 GLU B N 1
ATOM 1867 C CA . GLU B 1 51 ? -5.746 16.969 -10.164 1 85.75 51 GLU B CA 1
ATOM 1868 C C . GLU B 1 51 ? -5.766 16.125 -8.891 1 85.75 51 GLU B C 1
ATOM 1870 O O . GLU B 1 51 ? -6.648 15.281 -8.719 1 85.75 51 GLU B O 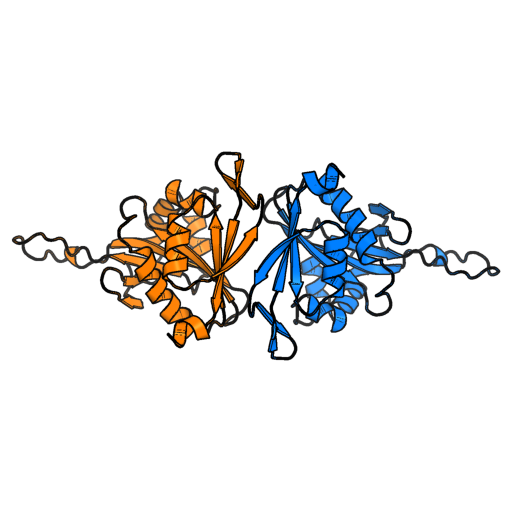1
ATOM 1875 N N . SER B 1 52 ? -4.809 16.391 -8.133 1 82.38 52 SER B N 1
ATOM 1876 C CA . SER B 1 52 ? -4.668 15.586 -6.922 1 82.38 52 SER B CA 1
ATOM 1877 C C . SER B 1 52 ? -5.75 15.93 -5.902 1 82.38 52 SER B C 1
ATOM 1879 O O . SER B 1 52 ? -6.16 15.07 -5.117 1 82.38 52 SER B O 1
ATOM 1881 N N . VAL B 1 53 ? -6.16 17.156 -5.875 1 81.31 53 VAL B N 1
ATOM 1882 C CA . VAL B 1 53 ? -7.09 17.609 -4.848 1 81.31 53 VAL B CA 1
ATOM 1883 C C . VAL B 1 53 ? -8.523 17.422 -5.328 1 81.31 53 VAL B C 1
ATOM 1885 O O . VAL B 1 53 ? -9.453 17.359 -4.516 1 81.31 53 VAL B O 1
ATOM 1888 N N . GLU B 1 54 ? -8.844 17.438 -6.621 1 69.44 54 GLU B N 1
ATOM 1889 C CA . GLU B 1 54 ? -10.188 17.406 -7.195 1 69.44 54 GLU B CA 1
ATOM 1890 C C . GLU B 1 54 ? -10.984 16.234 -6.648 1 69.44 54 GLU B C 1
ATOM 1892 O O . GLU B 1 54 ? -12.195 16.344 -6.418 1 69.44 54 GLU B O 1
ATOM 1897 N N . ASP B 1 55 ? -10.391 15.18 -6.539 1 61.06 55 ASP B N 1
ATOM 1898 C CA . ASP B 1 55 ? -11.219 14.023 -6.211 1 61.06 55 ASP B CA 1
ATOM 1899 C C . ASP B 1 55 ? -10.977 13.562 -4.777 1 61.06 55 ASP B C 1
ATOM 1901 O O . ASP B 1 55 ? -11.273 12.422 -4.43 1 61.06 55 ASP B O 1
ATOM 1905 N N . SER B 1 56 ? -10.57 14.555 -3.932 1 66.75 56 SER B N 1
ATOM 1906 C CA . SER B 1 56 ? -10.203 13.969 -2.645 1 66.75 56 SER B CA 1
ATOM 1907 C C . SER B 1 56 ? -11.125 14.453 -1.535 1 66.75 56 SER B C 1
ATOM 1909 O O . SER B 1 56 ? -11.18 15.648 -1.236 1 66.75 56 SER B O 1
ATOM 1911 N N . ASP B 1 57 ? -12.039 13.609 -1.04 1 70.88 57 ASP B N 1
ATOM 1912 C CA . ASP B 1 57 ? -12.969 13.891 0.049 1 70.88 57 ASP B CA 1
ATOM 1913 C C . ASP B 1 57 ? -12.266 13.82 1.403 1 70.88 57 ASP B C 1
ATOM 1915 O O . ASP B 1 57 ? -12.844 14.18 2.43 1 70.88 57 ASP B O 1
ATOM 1919 N N . ASP B 1 58 ? -11.062 13.586 1.384 1 86.38 58 ASP B N 1
ATOM 1920 C CA . ASP B 1 58 ? -10.414 13.336 2.666 1 86.38 58 ASP B CA 1
ATOM 1921 C C . ASP B 1 58 ? -9.125 14.156 2.797 1 86.38 58 ASP B C 1
ATOM 1923 O O . ASP B 1 58 ? -8.133 13.664 3.34 1 86.38 58 ASP B O 1
ATOM 1927 N N . ARG B 1 59 ? -9.133 15.305 2.189 1 92.56 59 ARG B N 1
ATOM 1928 C CA . ARG B 1 59 ? -8 16.219 2.293 1 92.56 59 ARG B CA 1
ATOM 1929 C C . ARG B 1 59 ? -8.445 17.562 2.85 1 92.56 59 ARG B C 1
ATOM 1931 O O . ARG B 1 59 ? -9.461 18.109 2.43 1 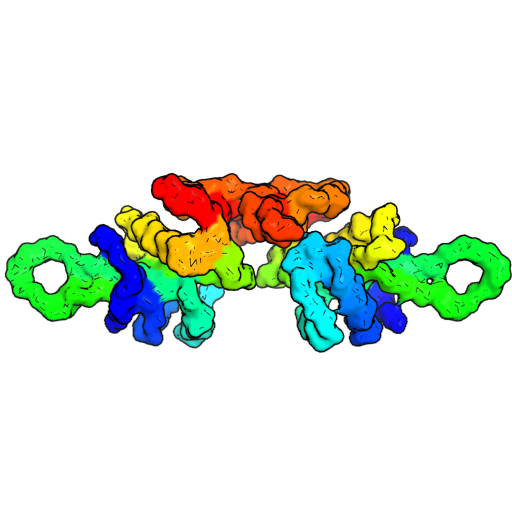92.56 59 ARG B O 1
ATOM 1938 N N . PHE B 1 60 ? -7.672 18.125 3.748 1 93.44 60 PHE B N 1
ATOM 1939 C CA . PHE B 1 60 ? -8.039 19.375 4.391 1 93.44 60 PHE B CA 1
ATOM 1940 C C . PHE B 1 60 ? -6.812 20.266 4.586 1 93.44 60 PHE B C 1
ATOM 1942 O O . PHE B 1 60 ? -5.711 19.766 4.816 1 93.44 60 PHE B O 1
ATOM 1949 N N . LEU B 1 61 ? -7.133 21.531 4.543 1 94.44 61 LEU B N 1
ATOM 1950 C CA . LEU B 1 61 ? -6.117 22.531 4.855 1 94.44 61 LEU B CA 1
ATOM 1951 C C . LEU B 1 61 ? -6.004 22.734 6.363 1 94.44 61 LEU B C 1
ATOM 1953 O O . LEU B 1 61 ? -7.02 22.828 7.059 1 94.44 61 LEU B O 1
ATOM 1957 N N . ILE B 1 62 ? -4.793 22.719 6.809 1 95.81 62 ILE B N 1
ATOM 1958 C CA . ILE B 1 62 ? -4.52 23.141 8.18 1 95.81 62 ILE B CA 1
ATOM 1959 C C . ILE B 1 62 ? -4.281 24.641 8.227 1 95.81 62 ILE B C 1
ATOM 1961 O O . ILE B 1 62 ? -3.402 25.156 7.535 1 95.81 62 ILE B O 1
ATOM 1965 N N . CYS B 1 63 ? -5.023 25.359 9.078 1 95.44 63 CYS B N 1
ATOM 1966 C CA . CYS B 1 63 ? -4.875 26.797 9.18 1 95.44 63 CYS B CA 1
ATOM 1967 C C . CYS B 1 63 ? -4.672 27.234 10.625 1 95.44 63 CYS B C 1
ATOM 1969 O O . CYS B 1 63 ? -5.09 26.531 11.547 1 95.44 63 CYS B O 1
ATOM 1971 N N . VAL B 1 64 ? -3.918 28.312 10.781 1 93.38 64 VAL B N 1
ATOM 1972 C CA . VAL B 1 64 ? -3.738 28.922 12.102 1 93.38 64 VAL B CA 1
ATOM 1973 C C . VAL B 1 64 ? -4.336 30.328 12.102 1 93.38 64 VAL B C 1
ATOM 1975 O O . VAL B 1 64 ? -4.344 31.016 11.078 1 93.38 64 VAL B O 1
ATOM 1978 N N . ASP B 1 65 ? -4.973 30.672 13.242 1 81.56 65 ASP B N 1
ATOM 1979 C CA . ASP B 1 65 ? -5.504 32.031 13.367 1 81.56 65 ASP B CA 1
ATOM 1980 C C . ASP B 1 65 ? -4.395 33.031 13.664 1 81.56 65 ASP B C 1
ATOM 1982 O O . ASP B 1 65 ? -3.426 32.688 14.352 1 81.56 65 ASP B O 1
ATOM 1986 N N . ASP B 1 66 ? -4.062 33.812 12.828 1 65.56 66 ASP B N 1
ATOM 1987 C CA . ASP B 1 66 ? -3.109 34.906 13.086 1 65.56 66 ASP B CA 1
ATOM 1988 C C . ASP B 1 66 ? -3.412 35.594 14.406 1 65.56 66 ASP B C 1
ATOM 1990 O O . ASP B 1 66 ? -4.102 36.625 14.43 1 65.56 66 ASP B O 1
ATOM 1994 N N . ARG B 1 67 ? -3.697 34.906 15.617 1 55.59 67 ARG B N 1
ATOM 1995 C CA . ARG B 1 67 ? -3.832 35.75 16.797 1 55.59 67 ARG B CA 1
ATOM 1996 C C . ARG B 1 67 ? -2.551 36.531 17.062 1 55.59 67 ARG B C 1
ATOM 1998 O O . ARG B 1 67 ? -1.568 36 17.562 1 55.59 67 ARG B O 1
ATOM 2005 N N . GLY B 1 68 ? -1.84 37.031 16.234 1 46.72 68 GLY B N 1
ATOM 2006 C CA . GLY B 1 68 ? -0.797 37.938 16.688 1 46.72 68 GLY B CA 1
ATOM 2007 C C . GLY B 1 68 ? -1.139 38.656 17.984 1 46.72 68 GLY B C 1
ATOM 2008 O O . GLY B 1 68 ? -2.312 38.844 18.297 1 46.72 68 GLY B O 1
ATOM 2009 N N . ASP B 1 69 ? -0.17 38.5 18.984 1 41.75 69 ASP B N 1
ATOM 2010 C CA . ASP B 1 69 ? -0.013 39.344 20.172 1 41.75 69 ASP B CA 1
ATOM 2011 C C . ASP B 1 69 ? -0.297 40.812 19.859 1 41.75 69 ASP B C 1
ATOM 2013 O O . ASP B 1 69 ? 0.076 41.688 20.641 1 41.75 69 ASP B O 1
ATOM 2017 N N . SER B 1 70 ? -0.224 41.312 18.625 1 40.41 70 SER B N 1
ATOM 2018 C CA . SER B 1 70 ? -0.099 42.781 18.656 1 40.41 70 SER B CA 1
ATOM 2019 C C . SER B 1 70 ? -1.236 43.406 19.453 1 40.41 70 SER B C 1
ATOM 2021 O O . SER B 1 70 ? -2.41 43.125 19.188 1 40.41 70 SER B O 1
ATOM 2023 N N . THR B 1 71 ? -0.981 43.875 20.719 1 40.12 71 THR B N 1
ATOM 2024 C CA . THR B 1 71 ? -1.711 44.781 21.578 1 40.12 71 THR B CA 1
ATOM 2025 C C . THR B 1 71 ? -2.611 45.688 20.734 1 40.12 71 THR B C 1
ATOM 2027 O O . THR B 1 71 ? -3.805 45.844 21.031 1 40.12 71 THR B O 1
ATOM 2030 N N . ASP B 1 72 ? -2.008 47.031 20.344 1 38.12 72 ASP B N 1
ATOM 2031 C CA . ASP B 1 72 ? -2.623 48.344 20.188 1 38.12 72 ASP B CA 1
ATOM 2032 C C . ASP B 1 72 ? -3.473 48.406 18.922 1 38.12 72 ASP B C 1
ATOM 2034 O O . ASP B 1 72 ? -4.133 49.406 18.672 1 38.12 72 ASP B O 1
ATOM 2038 N N . GLU B 1 73 ? -2.863 48 17.656 1 43.06 73 GLU B N 1
ATOM 2039 C CA . GLU B 1 73 ? -3.594 48.625 16.547 1 43.06 73 GLU B CA 1
ATOM 2040 C C . GLU B 1 73 ? -4.914 47.906 16.281 1 43.06 73 GLU B C 1
ATOM 2042 O O . GLU B 1 73 ? -5.012 46.688 16.469 1 43.06 73 GLU B O 1
ATOM 2047 N N . PRO B 1 74 ? -5.957 48.688 15.945 1 44.5 74 PRO B N 1
ATOM 2048 C CA . PRO B 1 74 ? -7.332 48.25 15.68 1 44.5 74 PRO B CA 1
ATOM 2049 C C . PRO B 1 74 ? -7.395 46.969 14.859 1 44.5 74 PRO B C 1
ATOM 2051 O O . PRO B 1 74 ? -6.484 46.688 14.078 1 44.5 74 PRO B O 1
ATOM 2054 N N . ALA B 1 75 ? -7.973 45.938 15.242 1 43.59 75 ALA B N 1
ATOM 2055 C CA . ALA B 1 75 ? -8.305 44.656 14.617 1 43.59 75 ALA B CA 1
ATOM 2056 C C . ALA B 1 75 ? -8.477 44.812 13.109 1 43.59 75 ALA B C 1
ATOM 2058 O O . ALA B 1 75 ? -9.523 45.281 12.641 1 43.59 75 ALA B O 1
ATOM 2059 N N . SER B 1 76 ? -7.512 45.281 12.297 1 41 76 SER B N 1
ATOM 2060 C CA . SER B 1 76 ? -7.816 45.344 10.867 1 41 76 SER B CA 1
ATOM 2061 C C . SER B 1 76 ? -8.461 44.031 10.391 1 41 76 SER B C 1
ATOM 2063 O O . SER B 1 76 ? -8.117 42.969 10.859 1 41 76 SER B O 1
ATOM 2065 N N . SER B 1 77 ? -9.594 44.125 9.672 1 43.53 77 SER B N 1
ATOM 2066 C CA . SER B 1 77 ? -10.492 43.156 9.07 1 43.53 77 SER B CA 1
ATOM 2067 C C . SER B 1 77 ? -9.727 41.969 8.531 1 43.53 77 SER B C 1
ATOM 2069 O O . SER B 1 77 ? -10.32 40.938 8.156 1 43.53 77 SER B O 1
ATOM 2071 N N . ASP B 1 78 ? -8.484 42.156 7.996 1 44.44 78 ASP B N 1
ATOM 2072 C CA . ASP B 1 78 ? -7.656 41.156 7.336 1 44.44 78 ASP B CA 1
ATOM 2073 C C . ASP B 1 78 ? -7.109 40.125 8.344 1 44.44 78 ASP B C 1
ATOM 2075 O O . ASP B 1 78 ? -6.449 39.156 7.965 1 44.44 78 ASP B O 1
ATOM 2079 N N . ALA B 1 79 ? -7 40.469 9.664 1 50.59 79 ALA B N 1
ATOM 2080 C CA . ALA B 1 79 ? -6.504 39.781 10.852 1 50.59 79 ALA B CA 1
ATOM 2081 C C . ALA B 1 79 ? -7.285 38.5 11.117 1 50.59 79 ALA B C 1
ATOM 2083 O O . ALA B 1 79 ? -6.812 37.594 11.828 1 50.59 79 ALA B O 1
ATOM 2084 N N . ASP B 1 80 ? -8.5 38.406 10.43 1 58.06 80 ASP B N 1
ATOM 2085 C CA . ASP B 1 80 ? -9.453 37.344 10.805 1 58.06 80 ASP B CA 1
ATOM 2086 C C . ASP B 1 80 ? -9.344 36.156 9.875 1 58.06 80 ASP B C 1
ATOM 2088 O O . ASP B 1 80 ? -10.109 35.188 10 1 58.06 80 ASP B O 1
ATOM 2092 N N . ASN B 1 81 ? -8.375 36.312 8.914 1 75.56 81 ASN B N 1
ATOM 2093 C CA . ASN B 1 81 ? -8.422 35.188 7.98 1 75.56 81 ASN B CA 1
ATOM 2094 C C . ASN B 1 81 ? -7.441 34.062 8.383 1 75.56 81 ASN B C 1
ATOM 2096 O O . ASN B 1 81 ? -6.277 34.344 8.672 1 75.56 81 ASN B O 1
ATOM 2100 N N . PRO B 1 82 ? -7.848 32.938 8.516 1 87.19 82 PRO B N 1
ATOM 2101 C CA . PRO B 1 82 ? -6.957 31.812 8.82 1 87.19 82 PRO B CA 1
ATOM 2102 C C . PRO B 1 82 ? -5.82 31.672 7.805 1 87.19 82 PRO B C 1
ATOM 2104 O O . PRO B 1 82 ? -6.012 31.938 6.613 1 87.19 82 PRO B O 1
ATOM 2107 N N . THR B 1 83 ? -4.617 31.547 8.281 1 91.12 83 THR B N 1
ATOM 2108 C CA . THR B 1 83 ? -3.438 31.328 7.449 1 91.12 83 THR B CA 1
ATOM 2109 C C . THR B 1 83 ? -3.174 29.844 7.242 1 91.12 83 THR B C 1
ATOM 2111 O O . THR B 1 83 ? -3 29.094 8.211 1 91.12 83 THR B O 1
ATOM 2114 N N . PRO B 1 84 ? -3.184 29.422 5.957 1 94.44 84 PRO B N 1
ATOM 2115 C CA . PRO B 1 84 ? -2.832 28.016 5.715 1 94.44 84 PRO B CA 1
ATOM 2116 C C . PRO B 1 84 ? -1.384 27.703 6.082 1 94.44 84 PRO B C 1
ATOM 2118 O O . PRO B 1 84 ? -0.478 28.469 5.758 1 94.44 84 PRO B O 1
ATOM 2121 N N . VAL B 1 85 ? -1.203 26.594 6.723 1 95.69 85 VAL B N 1
ATOM 2122 C CA . VAL B 1 85 ? 0.156 26.266 7.145 1 95.69 85 VAL B CA 1
ATOM 2123 C C . VAL B 1 85 ? 0.501 24.844 6.734 1 95.69 85 VAL B C 1
ATOM 2125 O O . VAL B 1 85 ? 1.651 24.406 6.859 1 95.69 85 VAL B O 1
ATOM 2128 N N . GLY B 1 86 ? -0.446 24.047 6.266 1 96.19 86 GLY B N 1
ATOM 2129 C CA . GLY B 1 86 ? -0.172 22.672 5.895 1 96.19 86 GLY B CA 1
ATOM 2130 C C . GLY B 1 86 ? -1.404 21.922 5.422 1 96.19 86 GLY B C 1
ATOM 2131 O O . GLY B 1 86 ? -2.396 22.531 5.023 1 96.19 86 GLY B O 1
ATOM 2132 N N . GLU B 1 87 ? -1.28 20.641 5.41 1 95.25 87 GLU B N 1
ATOM 2133 C CA . GLU B 1 87 ? -2.35 19.766 4.945 1 95.25 87 GLU B CA 1
ATOM 2134 C C . GLU B 1 87 ? -2.377 18.453 5.738 1 95.25 87 GLU B C 1
ATOM 2136 O O . GLU B 1 87 ? -1.332 17.953 6.168 1 95.25 87 GLU B O 1
ATOM 2141 N N . VAL B 1 88 ? -3.533 18 5.98 1 95.81 88 VAL B N 1
ATOM 2142 C CA . VAL B 1 88 ? -3.777 16.656 6.488 1 95.81 88 VAL B CA 1
ATOM 2143 C C . VAL B 1 88 ? -4.781 15.938 5.586 1 95.81 88 VAL B C 1
ATOM 2145 O O . VAL B 1 88 ? -5.762 16.531 5.141 1 95.81 88 VAL B O 1
ATOM 2148 N N . ALA B 1 89 ? -4.426 14.68 5.301 1 94.06 89 ALA B N 1
ATOM 2149 C CA . ALA B 1 89 ? -5.258 13.992 4.312 1 94.06 89 ALA B CA 1
ATOM 2150 C C . ALA B 1 89 ? -5.078 12.484 4.402 1 94.06 89 ALA B C 1
ATOM 2152 O O . ALA B 1 89 ? -4.16 11.992 5.07 1 94.06 89 ALA B O 1
ATOM 2153 N N . PHE B 1 90 ? -6.102 11.797 3.814 1 92.25 90 PHE B N 1
ATOM 2154 C CA . PHE B 1 90 ? -5.801 10.445 3.369 1 92.25 90 PHE B CA 1
ATOM 2155 C C . PHE B 1 90 ? -5.148 10.453 1.991 1 92.25 90 PHE B C 1
ATOM 2157 O O . PHE B 1 90 ? -5.727 10.977 1.033 1 92.25 90 PHE B O 1
ATOM 2164 N N . ALA B 1 91 ? -3.943 9.906 1.889 1 87.44 91 ALA B N 1
ATOM 2165 C CA . ALA B 1 91 ? -3.283 9.75 0.596 1 87.44 91 ALA B CA 1
ATOM 2166 C C . ALA B 1 91 ? -4.012 8.719 -0.267 1 87.44 91 ALA B C 1
ATOM 2168 O O . ALA B 1 91 ? -4.02 8.828 -1.496 1 87.44 91 ALA B O 1
ATOM 2169 N N . TRP B 1 92 ? -4.551 7.766 0.391 1 84.5 92 TRP B N 1
ATOM 2170 C CA . TRP B 1 92 ? -5.316 6.723 -0.287 1 84.5 92 TRP B CA 1
ATOM 2171 C C . TRP B 1 92 ? -6.363 6.121 0.644 1 84.5 92 TRP B C 1
ATOM 2173 O O . TRP B 1 92 ? -6.188 6.113 1.864 1 84.5 92 TRP B O 1
ATOM 2183 N N . VAL B 1 93 ? -7.469 5.695 -0 1 84.31 93 VAL B N 1
ATOM 2184 C CA . VAL B 1 93 ? -8.516 4.984 0.724 1 84.31 93 VAL B CA 1
ATOM 2185 C C . VAL B 1 93 ? -8.844 3.678 0.007 1 84.31 93 VAL B C 1
ATOM 2187 O O . VAL B 1 93 ? -8.961 3.646 -1.221 1 84.31 93 VAL B O 1
ATOM 2190 N N . SER B 1 94 ? -8.82 2.529 0.704 1 80.38 94 SER B N 1
ATOM 2191 C CA . SER B 1 94 ? -9.195 1.257 0.099 1 80.38 94 SER B CA 1
ATOM 2192 C C . SER B 1 94 ? -10.656 1.265 -0.339 1 80.38 94 SER B C 1
ATOM 2194 O O . SER B 1 94 ? -10.953 1.218 -1.535 1 80.38 94 SER B O 1
ATOM 2196 N N . GLN B 1 95 ? -11.531 1.1 0.557 1 71.38 95 GLN B N 1
ATOM 2197 C CA . GLN B 1 95 ? -12.961 1.286 0.374 1 71.38 95 GLN B CA 1
ATOM 2198 C C . GLN B 1 95 ? -13.547 2.188 1.46 1 71.38 95 GLN B C 1
ATOM 2200 O O . GLN B 1 95 ? -12.969 2.316 2.541 1 71.38 95 GLN B O 1
ATOM 2205 N N . ALA B 1 96 ? -14.5 2.77 0.979 1 58.5 96 ALA B N 1
ATOM 2206 C CA . ALA B 1 96 ? -15.141 3.637 1.966 1 58.5 96 ALA B CA 1
ATOM 2207 C C . ALA B 1 96 ? -15.414 2.883 3.264 1 58.5 96 ALA B C 1
ATOM 2209 O O . ALA B 1 96 ? -16.016 1.808 3.25 1 58.5 96 ALA B O 1
ATOM 2210 N N . GLY B 1 97 ? -14.859 3.482 4.355 1 67.88 97 GLY B N 1
ATOM 2211 C CA . GLY B 1 97 ? -15.125 2.963 5.688 1 67.88 97 GLY B CA 1
ATOM 2212 C C . GLY B 1 97 ? -14.164 1.863 6.105 1 67.88 97 GLY B C 1
ATOM 2213 O O . GLY B 1 97 ? -14.242 1.359 7.227 1 67.88 97 GLY B O 1
ATOM 2214 N N . GLU B 1 98 ? -13.289 1.548 5.289 1 81.5 98 GLU B N 1
ATOM 2215 C CA . GLU B 1 98 ? -12.406 0.451 5.664 1 81.5 98 GLU B CA 1
ATOM 2216 C C . GLU B 1 98 ? -11.055 0.973 6.152 1 81.5 98 GLU B C 1
ATOM 2218 O O . GLU B 1 98 ? -10.898 1.293 7.332 1 81.5 98 GLU B O 1
ATOM 2223 N N . HIS B 1 99 ? -10.148 1.339 5.305 1 90.56 99 HIS B N 1
ATOM 2224 C CA . HIS B 1 99 ? -8.875 1.864 5.781 1 90.56 99 HIS B CA 1
ATOM 2225 C C . HIS B 1 99 ? -8.406 3.035 4.922 1 90.56 99 HIS B C 1
ATOM 2227 O O . HIS B 1 99 ? -8.703 3.092 3.727 1 90.56 99 HIS B O 1
ATOM 2233 N N . GLY B 1 100 ? -7.844 4.008 5.605 1 92.38 100 GLY B N 1
ATOM 2234 C CA . GLY B 1 100 ? -7.172 5.117 4.941 1 92.38 100 GLY B CA 1
ATOM 2235 C C . GLY B 1 100 ? -5.719 5.262 5.348 1 92.38 100 GLY B C 1
ATOM 2236 O O . GLY B 1 100 ? -5.34 4.898 6.465 1 92.38 100 GLY B O 1
ATOM 2237 N N . SER B 1 101 ? -4.941 5.754 4.398 1 94.81 101 SER B N 1
ATOM 2238 C CA . SER B 1 101 ? -3.535 6.043 4.664 1 94.81 101 SER B CA 1
ATOM 2239 C C . SER B 1 101 ? -3.328 7.523 4.973 1 94.81 101 SER B C 1
ATOM 2241 O O . SER B 1 101 ? -3.496 8.375 4.098 1 94.81 101 SER B O 1
ATOM 2243 N N . LEU B 1 102 ? -2.904 7.801 6.129 1 96.12 102 LEU B N 1
ATOM 2244 C CA . LEU B 1 102 ? -2.76 9.156 6.648 1 96.12 102 LEU B CA 1
ATOM 2245 C C . LEU B 1 102 ? -1.509 9.828 6.086 1 96.12 102 LEU B C 1
ATOM 2247 O O . LEU B 1 102 ? -0.448 9.203 6.012 1 96.12 102 LEU B O 1
ATOM 2251 N N . MET B 1 103 ? -1.648 11.047 5.703 1 94.25 103 MET B N 1
ATOM 2252 C CA . MET B 1 103 ? -0.553 11.914 5.285 1 94.25 103 MET B CA 1
ATOM 2253 C C . MET B 1 103 ? -0.733 13.328 5.848 1 94.25 103 MET B C 1
ATOM 2255 O O . MET B 1 103 ? -1.854 13.836 5.91 1 94.25 103 MET B O 1
ATOM 2259 N N . TYR B 1 104 ? 0.334 13.93 6.207 1 95.5 104 TYR B N 1
ATOM 2260 C CA . TYR B 1 104 ? 0.293 15.328 6.621 1 95.5 104 TYR B CA 1
ATOM 2261 C C . TYR B 1 104 ? 1.631 16.016 6.363 1 95.5 104 TYR B C 1
ATOM 2263 O O . TYR B 1 104 ? 2.666 15.352 6.262 1 95.5 104 TYR B O 1
ATOM 2271 N N . TRP B 1 105 ? 1.545 17.25 6.23 1 94.75 105 TRP B N 1
ATOM 2272 C CA . TRP B 1 105 ? 2.744 18.078 6.168 1 94.75 105 TRP B CA 1
ATOM 2273 C C . TRP B 1 105 ? 2.449 19.516 6.625 1 94.75 105 TRP B C 1
ATOM 2275 O O . TRP B 1 105 ? 1.298 19.953 6.598 1 94.75 105 TRP B O 1
ATOM 2285 N N . ILE B 1 106 ? 3.41 20.188 7.125 1 94.69 106 ILE B N 1
ATOM 2286 C CA . ILE B 1 106 ? 3.402 21.578 7.516 1 94.69 106 ILE B CA 1
ATOM 2287 C C . ILE B 1 106 ? 4.504 22.328 6.773 1 94.69 106 ILE B C 1
ATOM 2289 O O . ILE B 1 106 ? 5.621 21.828 6.633 1 94.69 106 ILE B O 1
ATOM 2293 N N . ALA B 1 107 ? 4.145 23.516 6.355 1 93.88 107 ALA B N 1
ATOM 2294 C CA . ALA B 1 107 ? 5.152 24.344 5.707 1 93.88 107 ALA B CA 1
ATOM 2295 C C . ALA B 1 107 ? 6.352 24.562 6.625 1 93.88 107 ALA B C 1
ATOM 2297 O O . ALA B 1 107 ? 6.191 24.75 7.836 1 93.88 107 ALA B O 1
ATOM 2298 N N . PRO B 1 108 ? 7.543 24.641 6.047 1 91.62 108 PRO B N 1
ATOM 2299 C CA . PRO B 1 108 ? 8.773 24.688 6.836 1 91.62 108 PRO B CA 1
ATOM 2300 C C . PRO B 1 108 ? 8.773 25.812 7.867 1 91.62 108 PRO B C 1
ATOM 2302 O O . PRO B 1 108 ? 9.172 25.594 9.016 1 91.62 108 PRO B O 1
ATOM 2305 N N . ASP B 1 109 ? 8.219 26.953 7.547 1 90.56 109 ASP B N 1
ATOM 2306 C CA . ASP B 1 109 ? 8.25 28.141 8.414 1 90.56 109 ASP B CA 1
ATOM 2307 C C . ASP B 1 109 ? 7.336 27.938 9.625 1 90.56 109 ASP B C 1
ATOM 2309 O O . ASP B 1 109 ? 7.414 28.703 10.594 1 90.56 109 ASP B O 1
ATOM 2313 N N . HIS B 1 110 ? 6.547 26.969 9.602 1 91.19 110 HIS B N 1
ATOM 2314 C CA . HIS B 1 110 ? 5.551 26.797 10.648 1 91.19 110 HIS B CA 1
ATOM 2315 C C . HIS B 1 110 ? 5.754 25.469 11.375 1 91.19 110 HIS B C 1
ATOM 2317 O O . HIS B 1 110 ? 4.91 25.047 12.172 1 91.19 110 HIS B O 1
ATOM 2323 N N . GLN B 1 111 ? 6.824 24.75 11.125 1 89.56 111 GLN B N 1
ATOM 2324 C CA . GLN B 1 111 ? 7.094 23.453 11.742 1 89.56 111 GLN B CA 1
ATOM 2325 C C . GLN B 1 111 ? 7.559 23.625 13.188 1 89.56 111 GLN B C 1
ATOM 2327 O O . GLN B 1 111 ? 8.062 24.688 13.562 1 89.56 111 GLN B O 1
ATOM 2332 N N . GLY B 1 112 ? 7.285 22.594 13.984 1 86.94 112 GLY B N 1
ATOM 2333 C CA . GLY B 1 112 ? 7.801 22.594 15.352 1 86.94 112 GLY B CA 1
ATOM 2334 C C . GLY B 1 112 ? 6.855 23.234 16.344 1 86.94 112 GLY B C 1
ATOM 2335 O O . GLY B 1 112 ? 7.246 23.531 17.469 1 86.94 112 GLY B O 1
ATOM 2336 N N . ASN B 1 113 ? 5.582 23.51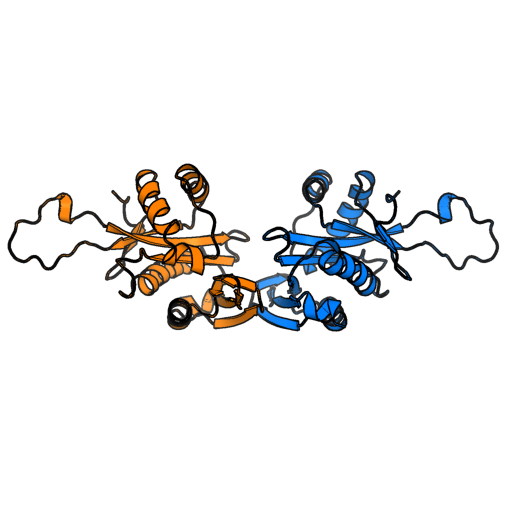6 15.961 1 88.19 113 ASN B N 1
ATOM 2337 C CA . ASN B 1 113 ? 4.625 24.203 16.812 1 88.19 113 ASN B CA 1
ATOM 2338 C C . ASN B 1 113 ? 3.535 23.266 17.312 1 88.19 113 ASN B C 1
ATOM 2340 O O . ASN B 1 113 ? 2.564 23.703 17.938 1 88.19 113 ASN B O 1
ATOM 2344 N N . GLY B 1 114 ? 3.637 22.016 16.969 1 90.25 114 GLY B N 1
ATOM 2345 C CA . GLY B 1 114 ? 2.645 21.047 17.422 1 90.25 114 GLY B CA 1
ATOM 2346 C C . GLY B 1 114 ? 1.386 21.047 16.562 1 90.25 114 GLY B C 1
ATOM 2347 O O . GLY B 1 114 ? 0.399 20.391 16.906 1 90.25 114 GLY B O 1
ATOM 2348 N N . TYR B 1 115 ? 1.399 21.734 15.469 1 92.69 115 TYR B N 1
ATOM 2349 C CA . TYR B 1 115 ? 0.223 21.875 14.617 1 92.69 115 TYR B CA 1
ATOM 2350 C C . TYR B 1 115 ? -0.209 20.531 14.047 1 92.69 115 TYR B C 1
ATOM 2352 O O . TYR B 1 115 ? -1.405 20.266 13.922 1 92.69 115 TYR B O 1
ATOM 2360 N N . VAL B 1 116 ? 0.729 19.703 13.781 1 93 116 VAL B N 1
ATOM 2361 C CA . VAL B 1 116 ? 0.436 18.422 13.156 1 93 116 VAL B CA 1
ATOM 2362 C C . VAL B 1 116 ? -0.389 17.562 14.102 1 93 116 VAL B C 1
ATOM 2364 O O . VAL B 1 116 ? -1.409 16.984 13.711 1 93 116 VAL B O 1
ATOM 2367 N N . THR B 1 117 ? 0.048 17.469 15.32 1 94.56 117 THR B N 1
ATOM 2368 C CA . THR B 1 117 ? -0.647 16.625 16.297 1 94.56 117 THR B CA 1
ATOM 2369 C C . THR B 1 117 ? -2.088 17.094 16.484 1 94.56 117 THR B C 1
ATOM 2371 O O . THR B 1 117 ? -3.016 16.281 16.453 1 94.56 117 THR B O 1
ATOM 2374 N N . GLU B 1 118 ? -2.256 18.344 16.641 1 94.75 118 GLU B N 1
ATOM 2375 C CA . GLU B 1 118 ? -3.598 18.891 16.828 1 94.75 118 GLU B CA 1
ATOM 2376 C C . GLU B 1 118 ? -4.453 18.703 15.586 1 94.75 118 GLU B C 1
ATOM 2378 O O . GLU B 1 118 ? -5.605 18.266 15.672 1 94.75 118 GLU B O 1
ATOM 2383 N N . ALA B 1 119 ? -3.949 19.047 14.453 1 95.69 119 ALA B N 1
ATOM 2384 C CA . ALA B 1 119 ? -4.684 18.922 13.195 1 95.69 119 ALA B CA 1
ATOM 2385 C C . ALA B 1 119 ? -5.078 17.469 12.945 1 95.69 119 ALA B C 1
ATOM 2387 O O . ALA B 1 119 ? -6.203 17.188 12.523 1 95.69 119 ALA B O 1
ATOM 2388 N N . THR B 1 120 ? -4.145 16.578 13.188 1 97.06 120 THR B N 1
ATOM 2389 C CA . THR B 1 120 ? -4.402 15.164 12.953 1 97.06 120 THR B CA 1
ATOM 2390 C C . THR B 1 120 ? -5.438 14.641 13.945 1 97.06 120 THR B C 1
ATOM 2392 O O . THR B 1 120 ? -6.258 13.781 13.602 1 97.06 120 THR B O 1
ATOM 2395 N N . THR B 1 121 ? -5.383 15.141 15.148 1 97.06 121 THR B N 1
ATOM 2396 C CA . THR B 1 121 ? -6.418 14.789 16.109 1 97.06 121 THR B CA 1
ATOM 2397 C C . THR B 1 121 ? -7.805 15.141 15.578 1 97.06 121 THR B C 1
ATOM 2399 O O . THR B 1 121 ? -8.719 14.312 15.602 1 97.06 121 THR B O 1
ATOM 2402 N N . LEU B 1 122 ? -7.934 16.359 15.109 1 95.7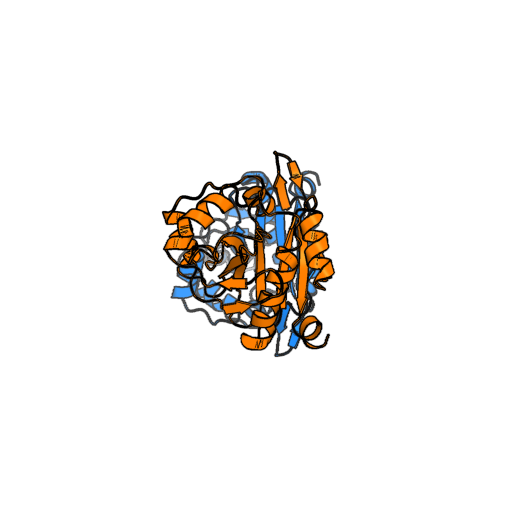5 122 LEU B N 1
ATOM 2403 C CA . LEU B 1 122 ? -9.195 16.797 14.523 1 95.75 122 LEU B CA 1
ATOM 2404 C C . LEU B 1 122 ? -9.594 15.898 13.352 1 95.75 122 LEU B C 1
ATOM 2406 O O . LEU B 1 122 ? -10.766 15.531 13.219 1 95.75 122 LEU B O 1
ATOM 2410 N N . PHE B 1 123 ? -8.664 15.555 12.539 1 96.31 123 PHE B N 1
ATOM 2411 C CA . PHE B 1 123 ? -8.883 14.719 11.367 1 96.31 123 PHE B CA 1
ATOM 2412 C C . PHE B 1 123 ? -9.328 13.32 11.766 1 96.31 123 PHE B C 1
ATOM 2414 O O . PHE B 1 123 ? -10.289 12.781 11.203 1 96.31 123 PHE B O 1
ATOM 2421 N N . LEU B 1 124 ? -8.648 12.781 12.734 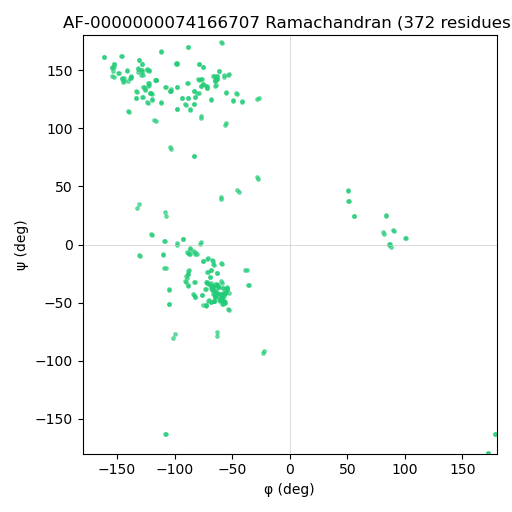1 96.75 124 LEU B N 1
ATOM 2422 C CA . LEU B 1 124 ? -8.969 11.43 13.195 1 96.75 124 LEU B CA 1
ATOM 2423 C C . LEU B 1 124 ? -10.344 11.391 13.852 1 96.75 124 LEU B C 1
ATOM 2425 O O . LEU B 1 124 ? -11.062 10.398 13.719 1 96.75 124 LEU B O 1
ATOM 2429 N N . ASP B 1 125 ? -10.688 12.445 14.586 1 95.38 125 ASP B N 1
ATOM 2430 C CA . ASP B 1 125 ? -12.039 12.547 15.133 1 95.38 125 ASP B CA 1
ATOM 2431 C C . ASP B 1 125 ? -13.086 12.453 14.031 1 95.38 125 ASP B C 1
ATOM 2433 O O . ASP B 1 125 ? -14.102 11.773 14.188 1 95.38 125 ASP B O 1
ATOM 2437 N N . TYR B 1 126 ? -12.805 13.078 13.016 1 93.38 126 TYR B N 1
ATOM 2438 C CA . TYR B 1 126 ? -13.727 13.125 11.883 1 93.38 126 TYR B CA 1
ATOM 2439 C C . TYR B 1 126 ? -13.789 11.766 11.18 1 93.38 126 TYR B C 1
ATOM 2441 O O . TYR B 1 126 ? -14.875 11.227 10.969 1 93.38 126 TYR B O 1
ATOM 2449 N N . VAL B 1 127 ? -12.641 11.18 10.883 1 93.44 127 VAL B N 1
ATOM 2450 C CA . VAL B 1 127 ? -12.586 9.984 10.039 1 93.44 127 VAL B CA 1
ATOM 2451 C C . VAL B 1 127 ? -13.109 8.781 10.812 1 93.44 127 VAL B C 1
ATOM 2453 O O . VAL B 1 127 ? -13.812 7.93 10.258 1 93.44 127 VAL B O 1
ATOM 2456 N N . PHE B 1 128 ? -12.805 8.688 12.07 1 95.25 128 PHE B N 1
ATOM 2457 C CA . PHE B 1 128 ? -13.305 7.586 12.875 1 95.25 128 PHE B CA 1
ATOM 2458 C C . PHE B 1 128 ? -14.719 7.863 13.367 1 95.25 128 PHE B C 1
ATOM 2460 O O . PHE B 1 128 ? -15.57 6.977 13.344 1 95.25 128 PHE B O 1
ATOM 2467 N N . GLY B 1 129 ? -14.953 9.031 13.836 1 92.62 129 GLY B N 1
ATOM 2468 C CA . GLY B 1 129 ? -16.219 9.359 14.492 1 92.62 129 GLY B CA 1
ATOM 2469 C C . GLY B 1 129 ? -17.359 9.562 13.523 1 92.62 129 GLY B C 1
ATOM 2470 O O . GLY B 1 129 ? -18.484 9.125 13.773 1 92.62 129 GLY B O 1
ATOM 2471 N N . GLU B 1 130 ? -17.141 10.258 12.453 1 90.44 130 GLU B N 1
ATOM 2472 C CA . GLU B 1 130 ? -18.219 10.641 11.547 1 90.44 130 GLU B CA 1
ATOM 2473 C C . GLU B 1 130 ? -18.203 9.797 10.281 1 90.44 130 GLU B C 1
ATOM 2475 O O . GLU B 1 130 ? -19.266 9.422 9.766 1 90.44 130 GLU B O 1
ATOM 2480 N N . ARG B 1 131 ? -17.078 9.484 9.773 1 91 131 ARG B N 1
ATOM 2481 C CA . ARG B 1 131 ? -16.984 8.758 8.516 1 91 131 ARG B CA 1
ATOM 2482 C C . ARG B 1 131 ? -17 7.254 8.742 1 91 131 ARG B C 1
ATOM 2484 O O . ARG B 1 131 ? -17.234 6.48 7.809 1 91 131 ARG B O 1
ATOM 2491 N N . GLY B 1 132 ? -16.609 6.828 9.867 1 92.12 132 GLY B N 1
ATOM 2492 C CA . GLY B 1 132 ? -16.766 5.434 10.25 1 92.12 132 GLY B CA 1
ATOM 2493 C C . GLY B 1 132 ? -15.656 4.543 9.727 1 92.12 132 GLY B C 1
ATOM 2494 O O . GLY B 1 132 ? -15.867 3.355 9.484 1 92.12 132 GLY B O 1
ATOM 2495 N N . PHE B 1 133 ? -14.523 5.066 9.477 1 93.56 133 PHE B N 1
ATOM 2496 C CA . PHE B 1 133 ? -13.391 4.234 9.094 1 93.56 133 PHE B CA 1
ATOM 2497 C C . PHE B 1 133 ? -13.008 3.281 10.219 1 93.56 133 PHE B C 1
ATOM 2499 O O . PHE B 1 133 ? -13.078 3.641 11.391 1 93.56 133 PHE B O 1
ATOM 2506 N N . HIS B 1 134 ? -12.57 2.094 9.859 1 95.62 134 HIS B N 1
ATOM 2507 C CA . HIS B 1 134 ? -12.172 1.099 10.852 1 95.62 134 HIS B CA 1
ATOM 2508 C C . HIS B 1 134 ? -10.703 1.245 11.219 1 95.62 134 HIS B C 1
ATOM 2510 O O . HIS B 1 134 ? -10.312 0.986 12.359 1 95.62 134 HIS B O 1
ATOM 2516 N N . ARG B 1 135 ? -9.938 1.598 10.266 1 96.44 135 ARG B N 1
ATOM 2517 C CA . ARG B 1 135 ? -8.492 1.587 10.445 1 96.44 135 ARG B CA 1
ATOM 2518 C C . ARG B 1 135 ? -7.84 2.738 9.688 1 96.44 135 ARG B C 1
ATOM 2520 O O . ARG B 1 135 ? -8.234 3.053 8.562 1 96.44 135 ARG B O 1
ATOM 2527 N N . VAL B 1 136 ? -6.84 3.371 10.289 1 96.88 136 VAL B N 1
ATOM 2528 C CA . VAL B 1 136 ? -5.988 4.363 9.641 1 96.88 136 VAL B CA 1
ATOM 2529 C C . VAL B 1 136 ? -4.535 3.893 9.656 1 96.88 136 VAL B C 1
ATOM 2531 O O . VAL B 1 136 ? -4.016 3.5 10.703 1 96.88 136 VAL B O 1
ATOM 2534 N N . ASP B 1 137 ? -3.963 3.844 8.484 1 96.94 137 ASP B N 1
ATOM 2535 C CA . ASP B 1 137 ? -2.555 3.492 8.32 1 96.94 137 ASP B CA 1
ATOM 2536 C C . ASP B 1 137 ? -1.691 4.742 8.164 1 96.94 137 ASP B C 1
ATOM 2538 O O . ASP B 1 137 ? -2.182 5.793 7.746 1 96.94 137 ASP B O 1
ATOM 2542 N N . ALA B 1 138 ? -0.451 4.602 8.492 1 96.75 138 ALA B N 1
ATOM 2543 C CA . ALA B 1 138 ? 0.555 5.633 8.25 1 96.75 138 ALA B CA 1
ATOM 2544 C C . ALA B 1 138 ? 1.926 5.012 8 1 96.75 138 ALA B C 1
ATOM 2546 O O . ALA B 1 138 ? 2.24 3.947 8.539 1 96.75 138 ALA B O 1
ATOM 2547 N N . HIS B 1 139 ? 2.68 5.664 7.184 1 95.75 139 HIS B N 1
ATOM 2548 C CA . HIS B 1 139 ? 4.043 5.262 6.852 1 95.75 139 HIS B CA 1
ATOM 2549 C C . HIS B 1 139 ? 5.027 6.398 7.098 1 95.75 139 HIS B C 1
ATOM 2551 O O . HIS B 1 139 ? 4.777 7.543 6.707 1 95.75 139 HIS B O 1
ATOM 2557 N N . VAL B 1 140 ? 6.113 6.051 7.758 1 96 140 VAL B N 1
ATOM 2558 C CA . VAL B 1 140 ? 7.098 7.066 8.117 1 96 140 VAL B CA 1
ATOM 2559 C C . VAL B 1 140 ? 8.5 6.578 7.754 1 96 140 VAL B C 1
ATOM 2561 O O . VAL B 1 140 ? 8.883 5.457 8.094 1 96 140 VAL B O 1
ATOM 2564 N N . LEU B 1 141 ? 9.227 7.457 7.086 1 95.75 141 LEU B N 1
ATOM 2565 C CA . LEU B 1 141 ? 10.633 7.133 6.879 1 95.75 141 LEU B CA 1
ATOM 2566 C C . LEU B 1 141 ? 11.375 7.035 8.211 1 95.75 141 LEU B C 1
ATOM 2568 O O . LEU B 1 141 ? 11.156 7.852 9.109 1 95.75 141 LEU B O 1
ATOM 2572 N N . ALA B 1 142 ? 12.266 6.121 8.297 1 95.12 142 ALA B N 1
ATOM 2573 C CA . ALA B 1 142 ? 12.977 5.824 9.539 1 95.12 142 ALA B CA 1
ATOM 2574 C C . ALA B 1 142 ? 13.711 7.055 10.062 1 95.12 142 ALA B C 1
ATOM 2576 O O . ALA B 1 142 ? 13.719 7.312 11.266 1 95.12 142 ALA B O 1
ATOM 2577 N N . PRO B 1 143 ? 14.266 7.867 9.234 1 92.69 143 PRO B N 1
ATOM 2578 C CA . PRO B 1 143 ? 14.984 9.031 9.75 1 92.69 143 PRO B CA 1
ATOM 2579 C C . PRO B 1 143 ? 14.047 10.133 10.242 1 92.69 143 PRO B C 1
ATOM 2581 O O . PRO B 1 143 ? 14.484 11.078 10.898 1 92.69 143 PRO B O 1
ATOM 2584 N N . ASN B 1 144 ? 12.805 10.047 9.898 1 92.12 144 ASN B N 1
ATOM 2585 C CA . ASN B 1 144 ? 11.852 11.094 10.266 1 92.12 144 ASN B CA 1
ATOM 2586 C C . ASN B 1 144 ? 11.328 10.898 11.688 1 92.12 144 ASN B C 1
ATOM 2588 O O . ASN B 1 144 ? 10.148 10.594 11.883 1 92.12 144 ASN B O 1
ATOM 2592 N N . GLU B 1 145 ? 12.086 11.211 12.617 1 92.88 145 GLU B N 1
ATOM 2593 C CA . GLU B 1 145 ? 11.789 10.977 14.031 1 92.88 145 GLU B CA 1
ATOM 2594 C C . GLU B 1 145 ? 10.609 11.828 14.484 1 92.88 145 GLU B C 1
ATOM 2596 O O . GLU B 1 145 ? 9.828 11.414 15.344 1 92.88 145 GLU B O 1
ATOM 2601 N N . ALA B 1 146 ? 10.539 13.016 13.961 1 90 146 ALA B N 1
ATOM 2602 C CA . ALA B 1 146 ? 9.453 13.922 14.336 1 90 146 ALA B CA 1
ATOM 2603 C C . ALA B 1 146 ? 8.094 13.305 14.023 1 90 146 ALA B C 1
ATOM 2605 O O . ALA B 1 146 ? 7.184 13.344 14.852 1 90 146 ALA B O 1
ATOM 2606 N N . SER B 1 147 ? 7.977 12.758 12.859 1 92.81 147 SER B N 1
ATOM 2607 C CA . SER B 1 147 ? 6.719 12.125 12.469 1 92.81 147 SER B CA 1
ATOM 2608 C C . SER B 1 147 ? 6.449 10.875 13.297 1 92.81 147 SER B C 1
ATOM 2610 O O . SER B 1 147 ? 5.301 10.594 13.641 1 92.81 147 SER B O 1
ATOM 2612 N N . GLN B 1 148 ? 7.457 10.133 13.586 1 95.44 148 GLN B N 1
ATOM 2613 C CA . GLN B 1 148 ? 7.305 8.984 14.469 1 95.44 148 GLN B CA 1
ATOM 2614 C C . GLN B 1 148 ? 6.711 9.398 15.812 1 95.44 148 GLN B C 1
ATOM 2616 O O . GLN B 1 148 ? 5.738 8.797 16.281 1 95.44 148 GLN B O 1
ATOM 2621 N N . ALA B 1 149 ? 7.293 10.383 16.359 1 94.06 149 ALA B N 1
ATOM 2622 C CA . ALA B 1 149 ? 6.852 10.867 17.672 1 94.06 149 ALA B CA 1
ATOM 2623 C C . ALA B 1 149 ? 5.398 11.336 17.609 1 94.06 149 ALA B C 1
ATOM 2625 O O . ALA B 1 149 ? 4.621 11.078 18.531 1 94.06 149 ALA B O 1
ATOM 2626 N N . ALA B 1 150 ? 5.031 12.039 16.578 1 93.81 150 ALA B N 1
ATOM 2627 C CA . ALA B 1 150 ? 3.668 12.539 16.406 1 93.81 150 ALA B CA 1
ATOM 2628 C C . ALA B 1 150 ? 2.668 11.383 16.359 1 93.81 150 ALA B C 1
ATOM 2630 O O . ALA B 1 150 ? 1.641 11.414 17.047 1 93.81 150 ALA B O 1
ATOM 2631 N N . LEU B 1 151 ? 2.941 10.367 15.609 1 96.5 151 LEU B N 1
ATOM 2632 C CA . LEU B 1 151 ? 2.045 9.219 15.469 1 96.5 151 LEU B CA 1
ATOM 2633 C C . LEU B 1 151 ? 1.906 8.477 16.781 1 96.5 151 LEU B C 1
ATOM 2635 O O . LEU B 1 151 ? 0.804 8.07 17.156 1 96.5 151 LEU B O 1
ATOM 2639 N N . GLU B 1 152 ? 3.031 8.297 17.391 1 96.19 152 GLU B N 1
ATOM 2640 C CA . GLU B 1 152 ? 3.006 7.602 18.672 1 96.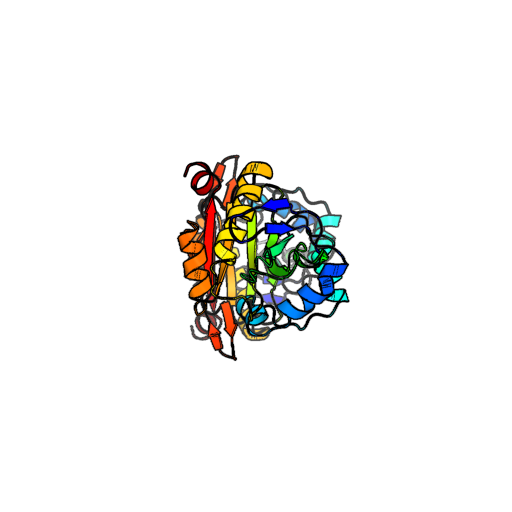19 152 GLU B CA 1
ATOM 2641 C C . GLU B 1 152 ? 2.207 8.383 19.719 1 96.19 152 GLU B C 1
ATOM 2643 O O . GLU B 1 152 ? 1.451 7.801 20.5 1 96.19 152 GLU B O 1
ATOM 2648 N N . LYS B 1 153 ? 2.391 9.688 19.734 1 94.56 153 LYS B N 1
ATOM 2649 C CA . LYS B 1 153 ? 1.614 10.547 20.625 1 94.56 153 LYS B CA 1
ATOM 2650 C C . LYS B 1 153 ? 0.12 10.43 20.344 1 94.56 153 LYS B C 1
ATOM 2652 O O . LYS B 1 153 ? -0.701 10.516 21.266 1 94.56 153 LYS B O 1
ATOM 2657 N N . LEU B 1 154 ? -0.226 10.188 19.141 1 96.06 154 LEU B N 1
ATOM 2658 C CA . LEU B 1 154 ? -1.618 10.102 18.719 1 96.06 154 LEU B CA 1
ATOM 2659 C C . LEU B 1 154 ? -2.178 8.703 18.984 1 96.06 154 LEU B C 1
ATOM 2661 O O . LEU B 1 154 ? -3.359 8.453 18.75 1 96.06 154 LEU B O 1
ATOM 2665 N N . GLY B 1 155 ? -1.357 7.773 19.422 1 97 155 GLY B N 1
ATOM 2666 C CA . GLY B 1 155 ? -1.835 6.457 19.812 1 97 155 GLY B CA 1
ATOM 2667 C C . GLY B 1 155 ? -1.63 5.402 18.734 1 97 155 GLY B C 1
ATOM 2668 O O . GLY B 1 155 ? -2.082 4.266 18.875 1 97 155 GLY B O 1
ATOM 2669 N N . PHE B 1 156 ? -0.957 5.777 17.672 1 98.06 156 PHE B N 1
ATOM 2670 C CA . PHE B 1 156 ? -0.661 4.785 16.641 1 98.06 156 PHE B CA 1
ATOM 2671 C C . PHE B 1 156 ? 0.307 3.732 17.172 1 98.06 156 PHE B C 1
ATOM 2673 O O . PHE B 1 156 ? 1.223 4.051 17.922 1 98.06 156 PHE B O 1
ATOM 2680 N N . GLU B 1 157 ? 0.126 2.514 16.719 1 97.94 157 GLU B N 1
ATOM 2681 C CA . GLU B 1 157 ? 1.047 1.422 17.016 1 97.94 157 GLU B CA 1
ATOM 2682 C C . GLU B 1 157 ? 1.937 1.103 15.82 1 97.94 157 GLU B C 1
ATOM 2684 O O . GLU B 1 157 ? 1.454 1.014 14.695 1 97.94 157 GLU B O 1
ATOM 2689 N N . ARG B 1 158 ? 3.225 1 16.109 1 97.56 158 ARG B N 1
ATOM 2690 C CA . ARG B 1 158 ? 4.113 0.547 15.039 1 97.56 158 ARG B CA 1
ATOM 2691 C C . ARG B 1 158 ? 3.852 -0.915 14.695 1 97.56 158 ARG B C 1
ATOM 2693 O O . ARG B 1 158 ? 3.941 -1.789 15.562 1 97.56 158 ARG B O 1
ATOM 2700 N N . GLU B 1 159 ? 3.598 -1.136 13.5 1 97.94 159 GLU B N 1
ATOM 2701 C CA . GLU B 1 159 ? 3.16 -2.467 13.094 1 97.94 159 GLU B CA 1
ATOM 2702 C C . GLU B 1 159 ? 4.234 -3.172 12.266 1 97.94 159 GLU B C 1
ATOM 2704 O O . GLU B 1 159 ? 4.094 -4.352 11.93 1 97.94 159 GLU B O 1
ATOM 2709 N N . GLY B 1 160 ? 5.254 -2.441 11.914 1 97.31 160 GLY B N 1
ATOM 2710 C CA . GLY B 1 160 ? 6.309 -3.111 11.172 1 97.31 160 GLY B CA 1
ATOM 2711 C C . GLY B 1 160 ? 7.359 -2.158 10.633 1 97.31 160 GLY B C 1
ATOM 2712 O O . GLY B 1 160 ? 7.316 -0.958 10.914 1 97.31 160 GLY B O 1
ATOM 2713 N N . GLN B 1 161 ? 8.281 -2.754 9.969 1 97.31 161 GLN B N 1
ATOM 2714 C CA . GLN B 1 161 ? 9.406 -2.064 9.352 1 97.31 161 GLN B CA 1
ATOM 2715 C C . GLN B 1 161 ? 9.727 -2.652 7.977 1 97.31 161 GLN B C 1
ATOM 2717 O O . GLN B 1 161 ? 10.078 -3.828 7.867 1 97.31 161 GLN B O 1
ATOM 2722 N N . ARG B 1 162 ? 9.531 -1.85 6.973 1 96 162 ARG B N 1
ATOM 2723 C CA . ARG B 1 162 ? 9.922 -2.234 5.621 1 96 162 ARG B CA 1
ATOM 2724 C C . ARG B 1 162 ? 11.375 -1.874 5.34 1 96 162 ARG B C 1
ATOM 2726 O O . ARG B 1 162 ? 11.719 -0.694 5.238 1 96 162 ARG B O 1
ATOM 2733 N N . ARG B 1 163 ? 12.164 -2.834 5.121 1 96.12 163 ARG B N 1
ATOM 2734 C CA . ARG B 1 163 ? 13.586 -2.613 4.891 1 96.12 163 ARG B CA 1
ATOM 2735 C C . ARG B 1 163 ? 13.836 -2.057 3.492 1 96.12 163 ARG B C 1
ATOM 2737 O O . ARG B 1 163 ? 13.203 -2.488 2.525 1 96.12 163 ARG B O 1
ATOM 2744 N N . ASP B 1 164 ? 14.758 -1.062 3.373 1 95.5 164 ASP B N 1
ATOM 2745 C CA . ASP B 1 164 ? 15.188 -0.493 2.102 1 95.5 164 ASP B CA 1
ATOM 2746 C C . ASP B 1 164 ? 13.992 -0.076 1.249 1 95.5 164 ASP B C 1
ATOM 2748 O O . ASP B 1 164 ? 13.953 -0.348 0.048 1 95.5 164 ASP B O 1
ATOM 2752 N N . ASP B 1 165 ? 13.07 0.586 1.849 1 93 165 ASP B N 1
ATOM 2753 C CA . ASP B 1 165 ? 11.773 0.837 1.233 1 93 165 ASP B CA 1
ATOM 2754 C C . ASP B 1 165 ? 11.797 2.113 0.395 1 93 165 ASP B C 1
ATOM 2756 O O . ASP B 1 165 ? 10.977 2.285 -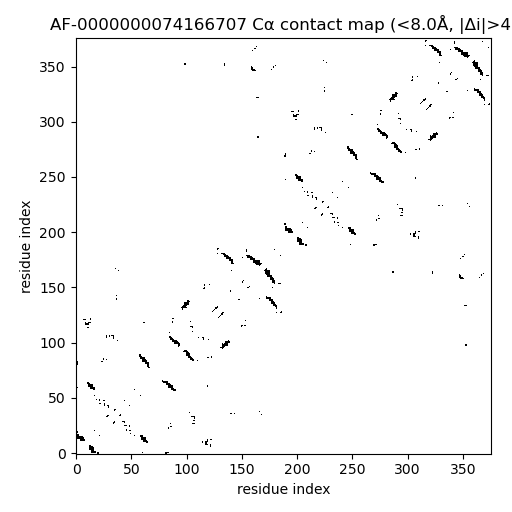0.507 1 93 165 ASP B O 1
ATOM 2760 N N . ALA B 1 166 ? 12.703 2.973 0.67 1 91.5 166 ALA B N 1
ATOM 2761 C CA . ALA B 1 166 ? 12.75 4.258 -0.023 1 91.5 166 ALA B CA 1
ATOM 2762 C C . ALA B 1 166 ? 14.188 4.738 -0.199 1 91.5 166 ALA B C 1
ATOM 2764 O O . ALA B 1 166 ? 15.109 4.215 0.441 1 91.5 166 ALA B O 1
ATOM 2765 N N . ILE B 1 167 ? 14.328 5.66 -1.098 1 88.81 167 ILE B N 1
ATOM 2766 C CA . ILE B 1 167 ? 15.641 6.254 -1.312 1 88.81 167 ILE B CA 1
ATOM 2767 C C . ILE B 1 167 ? 15.625 7.715 -0.861 1 88.81 167 ILE B C 1
ATOM 2769 O O . ILE B 1 167 ? 14.773 8.492 -1.291 1 88.81 167 ILE B O 1
ATOM 2773 N N . VAL B 1 168 ? 16.484 8.008 0.022 1 88.94 168 VAL B N 1
ATOM 2774 C CA . VAL B 1 168 ? 16.719 9.367 0.492 1 88.94 168 VAL B CA 1
ATOM 2775 C C . VAL B 1 168 ? 18.203 9.727 0.31 1 88.94 168 VAL B C 1
ATOM 2777 O O . VAL B 1 168 ? 19.078 9.039 0.825 1 88.94 168 VAL B O 1
ATOM 2780 N N . ASP B 1 169 ? 18.391 10.812 -0.453 1 87.31 169 ASP B N 1
ATOM 2781 C CA . ASP B 1 169 ? 19.75 11.266 -0.743 1 87.31 169 ASP B CA 1
ATOM 2782 C C . ASP B 1 169 ? 20.609 10.117 -1.267 1 87.31 169 ASP B C 1
ATOM 2784 O O . ASP B 1 169 ? 21.75 9.93 -0.821 1 87.31 169 ASP B O 1
ATOM 2788 N N . GLY B 1 170 ? 20.016 9.32 -2.01 1 89 170 GLY B N 1
ATOM 2789 C CA . GLY B 1 170 ? 20.734 8.281 -2.717 1 89 170 GLY B CA 1
ATOM 2790 C C . GLY B 1 170 ? 20.922 7.016 -1.894 1 89 170 GLY B C 1
ATOM 2791 O O . GLY B 1 170 ? 21.562 6.059 -2.348 1 89 170 GLY B O 1
ATOM 2792 N N . GLU B 1 171 ? 20.422 7.027 -0.709 1 92.06 171 GLU B N 1
ATOM 2793 C CA . GLU B 1 171 ? 20.562 5.867 0.163 1 92.06 171 GLU B CA 1
ATOM 2794 C C . GLU B 1 171 ? 19.203 5.242 0.487 1 92.06 171 GLU B C 1
ATOM 2796 O O . GLU B 1 171 ? 18.234 5.957 0.702 1 92.06 171 GLU B O 1
ATOM 2801 N N . TYR B 1 172 ? 19.266 3.904 0.523 1 93.31 172 TYR B N 1
ATOM 2802 C CA . TYR B 1 172 ? 18.047 3.221 0.939 1 93.31 172 TYR B CA 1
ATOM 2803 C C . TYR B 1 172 ? 17.797 3.406 2.432 1 93.31 172 TYR B C 1
ATOM 2805 O O . TYR B 1 172 ? 18.734 3.295 3.24 1 93.31 172 TYR B O 1
ATOM 2813 N N . VAL B 1 173 ? 16.547 3.715 2.701 1 94.44 173 VAL B N 1
ATOM 2814 C CA . VAL B 1 173 ? 16.141 3.84 4.102 1 94.44 173 VAL B CA 1
ATOM 2815 C C . VAL B 1 173 ? 14.906 2.992 4.367 1 94.44 173 VAL B C 1
ATOM 2817 O O . VAL B 1 173 ? 14.133 2.715 3.449 1 94.44 173 VAL B O 1
ATOM 2820 N N . ASP B 1 174 ? 14.797 2.645 5.602 1 96.62 174 ASP B N 1
ATOM 2821 C CA . ASP B 1 174 ? 13.641 1.867 6.031 1 96.62 174 ASP B CA 1
ATOM 2822 C C . ASP B 1 174 ? 12.414 2.762 6.203 1 96.62 174 ASP B C 1
ATOM 2824 O O . ASP B 1 174 ? 12.547 3.98 6.34 1 96.62 174 ASP B O 1
ATOM 2828 N N . THR B 1 175 ? 11.281 2.125 6.082 1 96.56 175 THR B N 1
ATOM 2829 C CA . THR B 1 175 ? 10.008 2.773 6.398 1 96.56 175 THR B CA 1
ATOM 2830 C C . THR B 1 175 ? 9.281 2.023 7.512 1 96.56 175 THR B C 1
ATOM 2832 O O . THR B 1 175 ? 9.164 0.797 7.465 1 96.56 175 THR B O 1
ATOM 2835 N N . TYR B 1 176 ? 8.867 2.789 8.477 1 97.75 176 TYR B N 1
ATOM 2836 C CA . TYR B 1 176 ? 8.031 2.225 9.531 1 97.75 176 TYR B CA 1
ATOM 2837 C C . TYR B 1 176 ? 6.555 2.322 9.164 1 97.75 176 TYR B C 1
ATOM 2839 O O . TYR B 1 176 ? 6.113 3.328 8.602 1 97.75 176 TYR B O 1
ATOM 2847 N N . THR B 1 177 ? 5.863 1.232 9.477 1 97.44 177 THR B N 1
ATOM 2848 C CA . THR B 1 177 ? 4.422 1.214 9.258 1 97.44 177 THR B CA 1
ATOM 2849 C C . THR B 1 177 ? 3.672 1.284 10.586 1 97.44 177 THR B C 1
ATOM 2851 O O . THR B 1 177 ? 4.059 0.631 11.562 1 97.44 177 THR B O 1
ATOM 2854 N N . TYR B 1 178 ? 2.639 2.143 10.594 1 97.94 178 TYR B N 1
ATOM 2855 C CA . TYR B 1 178 ? 1.819 2.35 11.781 1 97.94 178 TYR B CA 1
ATOM 2856 C C . TYR B 1 178 ? 0.348 2.09 11.484 1 97.94 178 TYR B C 1
ATOM 2858 O O . TYR B 1 178 ? -0.095 2.242 10.344 1 97.94 178 TYR B O 1
ATOM 2866 N N . GLY B 1 179 ? -0.369 1.647 12.539 1 98 179 GLY B N 1
ATOM 2867 C CA . GLY B 1 179 ? -1.809 1.465 12.445 1 98 179 GLY B CA 1
ATOM 2868 C C . GLY B 1 179 ? -2.557 1.957 13.664 1 98 179 GLY B C 1
ATOM 2869 O O . GLY B 1 179 ? -2.043 1.884 14.781 1 98 179 GLY B O 1
ATOM 2870 N N . LEU B 1 180 ? -3.717 2.496 13.445 1 97.81 180 LEU B N 1
ATOM 2871 C CA . LEU B 1 180 ? -4.652 2.916 14.477 1 97.81 180 LEU B CA 1
ATOM 2872 C C . LEU B 1 180 ? -6.066 2.434 14.164 1 97.81 180 LEU B C 1
ATOM 2874 O O . LEU B 1 180 ? -6.578 2.674 13.07 1 97.81 180 LEU B O 1
ATOM 2878 N N . LEU B 1 181 ? -6.66 1.739 15.117 1 97.5 181 LEU B N 1
ATOM 2879 C CA . LEU B 1 181 ? -8 1.193 14.93 1 97.5 181 LEU B CA 1
ATOM 2880 C C . LEU B 1 181 ? -9.055 2.1 15.555 1 97.5 181 LEU B C 1
ATOM 2882 O O . LEU B 1 181 ? -8.758 2.836 16.5 1 97.5 181 LEU B O 1
ATOM 2886 N N . ASP B 1 182 ? -10.242 1.985 15.047 1 95.94 182 ASP B N 1
ATOM 2887 C CA . ASP B 1 182 ? -11.328 2.855 15.477 1 95.94 182 ASP B CA 1
ATOM 2888 C C . ASP B 1 182 ? -11.57 2.734 16.984 1 95.94 182 ASP B C 1
ATOM 2890 O O . ASP B 1 182 ? -11.68 3.742 17.672 1 95.94 182 ASP B O 1
ATOM 2894 N N . HIS B 1 183 ? -11.578 1.554 17.562 1 95.69 183 HIS B N 1
ATOM 2895 C CA . HIS B 1 183 ? -11.875 1.365 18.984 1 95.69 183 HIS B CA 1
ATOM 2896 C C . HIS B 1 183 ? -10.766 1.918 19.859 1 95.69 183 HIS B C 1
ATOM 2898 O O . HIS B 1 183 ? -11.008 2.297 21.016 1 95.69 183 HIS B O 1
ATOM 2904 N N . GLU B 1 184 ? -9.586 1.949 19.406 1 96 184 GLU B N 1
ATOM 2905 C CA . GLU B 1 184 ? -8.461 2.508 20.141 1 96 184 GLU B CA 1
ATOM 2906 C C . GLU B 1 184 ? -8.578 4.023 20.266 1 96 184 GLU B C 1
ATOM 2908 O O . GLU B 1 184 ? -8.094 4.613 21.234 1 96 184 GLU B O 1
ATOM 2913 N N . TRP B 1 185 ? -9.117 4.621 19.234 1 95.25 185 TRP B N 1
ATOM 2914 C CA . TRP B 1 185 ? -9.266 6.074 19.203 1 95.25 185 TRP B CA 1
ATOM 2915 C C . TRP B 1 185 ? -10.531 6.508 19.938 1 95.25 185 TRP B C 1
ATOM 2917 O O . TRP B 1 185 ? -10.516 7.473 20.703 1 95.25 185 TRP B O 1
ATOM 2927 N N . LEU B 1 186 ? -11.617 5.824 19.734 1 93.38 186 LEU B N 1
ATOM 2928 C CA . LEU B 1 186 ? -12.938 6.246 20.219 1 93.38 186 LEU B CA 1
ATOM 2929 C C . LEU B 1 186 ? -13.141 5.852 21.672 1 93.38 186 LEU B C 1
ATOM 2931 O O . LEU B 1 186 ? -13.93 6.477 22.391 1 93.38 186 LEU B O 1
ATOM 2935 N N . ASP B 1 187 ? -12.531 4.719 22.062 1 86.12 187 ASP B N 1
ATOM 2936 C CA . ASP B 1 187 ? -12.719 4.273 23.438 1 86.12 187 ASP B CA 1
ATOM 2937 C C . ASP B 1 187 ? -11.797 5.027 24.391 1 86.12 187 ASP B C 1
ATOM 2939 O O . ASP B 1 187 ? -11.898 4.875 25.609 1 86.12 187 ASP B O 1
ATOM 2943 N N . ASP B 1 188 ? -10.906 5.785 23.969 1 68.38 188 ASP B N 1
ATOM 2944 C CA . ASP B 1 188 ? -10.062 6.582 24.859 1 68.38 188 ASP B CA 1
ATOM 2945 C C . ASP B 1 188 ? -10.797 7.836 25.328 1 68.38 188 ASP B C 1
ATOM 2947 O O . ASP B 1 188 ? -11.531 8.461 24.547 1 68.38 188 ASP B O 1
#

InterPro domains:
  IPR000182 GNAT domain [PF13302] (14-157)
  IPR000182 GNAT domain [PS51186] (12-179)
  IPR016181 Acyl-CoA N-acyltransferase [SSF55729] (8-181)
  IPR051531 N-acetyltransferase [PTHR43792] (9-185)

pLDDT: mean 87.2, std 14.13, range [38.12, 98.12]

Secondary structure (DSSP, 8-state):
-PPPPSEE-SSEEEEE--GGGHHHHHHHHTSHHHHTTTT--SPPPHHHHHHHHHT-TTEEEEEE-------SS---GGGGSPEEEEEEEEEEESSTTSEEEEEEEE-GGGTTSSHHHHHHHHHHIIIIIIS--SEEEEEEETT-HHHHHHHHHTT-EEEEEEEEEEEETTEEEEEEEEEEEHHHHH--/-PPPPSEE-SSEEEEE--GGGHHHHHHHHTSHHHHTTTT--SPPPHHHHHHHHHT-TTEEEEEE-------SS---GGGGSPEEEEEEEEEEESSTTSEEEEEEEE-GGGTTSSHHHHHHHHHHIIIIIIS--SEEEEEEETT-HHHHHHHHHTTPEEEEEEEEEEEETTEEEEEEEEEEEHHHHH--

Sequence (376 aa):
MPGPAFADGDAVSLHPIEDEDHEFIQYGRNQPDVRVPLTDTDIRTLDDVAESVEDSDDRFLICVDDRGDSTDEPASSDADNPTPVGEVAFAWVSQAGEHGSLMYWIAPDHQGNGYVTEATTLFLDYVFGERGFHRVDAHVLAPNEASQAALEKLGFEREGQRRDDAIVDGEYVDTYTYGLLDHEWLDDMPGPAFADGDAVSLHPIEDEDHEFIQYGRNQPDVRVPLTDTDIRTLDDVAESVEDSDDRFLICVDDRGDSTDEPASSDADNPTPVGEVAFAWVSQAGEHGSLMYWIAPDHQGNGYVTEATTLFLDYVFGERGFHRVDAHVLAPNEASQAALEKLGFEREGQRRDDAIVDGEYVDTYTYGLLDHEWLDD

Radius of gyration: 24.71 Å; Cα contacts (8 Å, |Δi|>4): 689; chains: 2; bounding box: 42×95×56 Å

Solvent-accessible surface area (backbone atoms only — not comparable to full-atom values): 20954 Å² total; per-residue (Å²): 125,71,52,71,68,74,43,78,60,93,68,37,31,32,16,52,71,48,80,80,45,39,62,58,49,32,56,41,49,56,33,64,89,38,14,54,73,65,70,42,79,64,79,60,46,66,67,53,42,50,62,61,54,73,78,44,95,48,48,30,29,30,22,32,65,55,71,65,80,75,82,80,70,76,83,54,83,77,55,74,51,54,42,78,43,36,37,43,28,48,81,44,65,78,45,95,43,41,37,30,31,52,41,71,50,54,30,78,94,60,56,91,71,58,57,62,55,55,50,48,49,57,49,49,49,42,40,39,70,71,60,48,27,44,30,40,32,36,73,39,43,62,85,43,54,69,61,51,51,44,41,47,74,71,62,36,41,79,32,32,48,41,73,62,64,40,73,54,96,87,35,70,33,37,28,34,33,32,40,35,47,35,66,69,63,69,72,98,125,72,52,70,68,75,42,78,60,93,68,39,31,33,16,53,73,49,80,82,44,40,60,57,50,31,54,40,49,55,32,65,88,38,14,54,74,65,70,43,80,63,78,59,45,64,66,52,42,49,61,63,52,72,78,44,93,47,46,30,30,31,22,30,65,58,71,65,78,75,81,81,70,75,82,55,83,77,55,75,50,54,41,78,42,35,37,41,28,48,80,44,64,78,46,93,42,41,38,32,30,52,42,70,50,53,30,78,94,60,56,91,71,60,57,63,54,55,49,47,49,56,48,48,50,42,43,38,70,72,61,47,28,44,32,40,34,36,73,39,44,60,86,44,53,70,60,50,52,44,42,47,74,71,63,36,40,79,31,32,47,41,73,63,63,41,73,55,98,88,34,70,34,38,28,34,33,32,41,37,46,37,67,70,62,69,71,100

Nearest PDB structures (foldseek):
  8fv0-assembly1_C  TM=8.805E-01  e=3.032E-14  Staphylococcus aureus
  6vfn-assembly1_A  TM=8.606E-01  e=1.480E-13  Bacillus thuringiensis
  1nsl-assembly1_F  TM=7.994E-01  e=2.122E-12  Bacillus subtilis
  4r9m-assembly1_C  TM=8.078E-01  e=1.647E-12  Escherichia coli K-12
  3r96-assembly1_A  TM=7.522E-01  e=2.409E-12  Escherichia coli

Foldseek 3Di:
DFDDFPADDDFKTWGQDDLVCLVVVLVQCQDCVRVVFVLNNDRDDSVNSCVQRVPFPFKIFIWGQQPPPPPDDPPPPVSGDTHTFKMWGFSDDDDQQEETEIDIDGRPVPPPPCSCLRVVLRSLCCCCVPRNHFKYKYKGWPVPVVVVVSCVVQPKDFDDKAFQPHDDPRGGTIMIMTMDGSCRNVVD/DFDDFPADDDFKTWGQDDLVCLVVVLVQCQDCVRVQFVLNNDRDDSVNSCVQRVPFPFKIFIWGQLPPPPPDDDCPPVSGDTHTFKMWGFSDDDDQQEETEIDIDGHPVPPPPCSVLRVVLRSLCCCCVPRNHFKYKYKGWPVPVVVVVSCVVQPKDFDDKAFQPHDDPRDGTIMIMTMDGSCRNVVD